Protein AF-0000000086188780 (afdb_homodimer)

Radius of gyration: 17.74 Å; Cα contacts (8 Å, |Δi|>4): 476; chains: 2; bounding box: 40×46×43 Å

Solvent-accessible surface area (backbone atoms only — not comparable to full-atom values): 12384 Å² total; per-residue (Å²): 125,59,79,58,46,67,44,51,58,52,44,66,39,63,64,32,39,78,43,57,46,48,82,95,42,49,30,30,24,46,84,75,24,56,32,34,39,41,44,82,54,36,36,35,28,37,59,27,85,36,35,75,55,23,43,53,50,32,73,74,31,65,90,36,28,43,75,34,81,90,44,20,71,54,4,23,29,36,38,37,56,90,57,86,50,47,58,68,54,51,54,50,42,43,52,46,7,41,48,60,52,48,69,72,42,58,79,89,62,46,41,74,81,64,80,125,123,60,77,56,47,67,44,50,57,50,42,67,38,62,62,32,40,82,43,54,46,48,82,96,44,50,28,30,23,45,83,76,25,56,30,33,38,44,44,79,56,36,37,36,27,36,59,28,85,37,37,73,56,24,43,54,49,34,72,76,30,64,88,37,30,44,76,34,81,89,45,20,72,55,4,24,28,36,37,36,57,91,59,88,50,48,58,67,55,52,54,49,42,42,52,45,7,41,49,60,52,49,68,70,44,58,79,90,63,47,42,73,83,65,82,125

Nearest PDB structures (foldseek):
  2a1v-assembly1_A  TM=8.622E-01  e=5.488E-06  Deinococcus radiodurans
  2kfp-assembly1_A  TM=6.465E-01  e=4.537E-03  Pseudomonas syringae pv. tomato
  3ffr-assembly1_A-2  TM=4.441E-01  e=6.466E-01  Cytophaga hutchinsonii ATCC 33406
  2in5-assembly1_A  TM=5.858E-01  e=5.133E+00  Escherichia coli K-12
  7l20-assembly1_z  TM=3.242E-01  e=2.917E+00  Homo sapiens

Secondary structure (DSSP, 8-state):
--TTHHHHHHHTSTT-EEE-SSSS-EEEEETTEEEEEE-SSEEEEE--SSHHHHHHHHHH-TTTEEEPTTTGGGTEEEEETTSSS-HHHHHHHHHHHHHHHHHTS-GGGSPTT---/--TTHHHHHHHTSTT-EEE-SSSS-EEEEETTEEEEEE-SSEEEEE--SSHHHHHHHHHH-TTTEEEPTTTGGGTEEEEETTSSS-HHHHHHHHHHHHHHHHHTS-GGGSPTT---

Structure (mmCIF, N/CA/C/O backbone):
data_AF-0000000086188780-model_v1
#
loop_
_entity.id
_entity.type
_entity.pdbx_description
1 polymer 'MmcQ/YjbR family DNA-binding protein'
#
loop_
_atom_site.group_PDB
_atom_site.id
_atom_site.type_symbol
_atom_site.label_atom_id
_atom_site.label_alt_id
_atom_site.label_comp_id
_atom_site.label_asym_id
_atom_site.label_entity_id
_atom_site.label_seq_id
_atom_site.pdbx_PDB_ins_code
_atom_site.Cartn_x
_atom_site.Cartn_y
_atom_site.Cartn_z
_atom_site.occupancy
_atom_site.B_iso_or_equiv
_atom_site.auth_seq_id
_atom_site.auth_comp_id
_atom_site.auth_asym_id
_atom_site.auth_atom_id
_atom_site.pdbx_PDB_model_num
ATOM 1 N N . MET A 1 1 ? 6.023 -7.676 -21.922 1 82.19 1 MET A N 1
ATOM 2 C CA . MET A 1 1 ? 4.648 -7.422 -21.516 1 82.19 1 MET A CA 1
ATOM 3 C C . MET A 1 1 ? 4.312 -5.934 -21.609 1 82.19 1 MET A C 1
ATOM 5 O O . MET A 1 1 ? 5.18 -5.086 -21.406 1 82.19 1 MET A O 1
ATOM 9 N N . LYS A 1 2 ? 3.02 -5.578 -22.094 1 81.75 2 LYS A N 1
ATOM 10 C CA . LYS A 1 2 ? 2.545 -4.203 -22.219 1 81.75 2 LYS A CA 1
ATOM 11 C C . LYS A 1 2 ? 2.109 -3.646 -20.859 1 81.75 2 LYS A C 1
ATOM 13 O O . LYS A 1 2 ? 1.813 -4.406 -19.938 1 81.75 2 LYS A O 1
ATOM 18 N N . PRO A 1 3 ? 2.211 -2.232 -20.891 1 77.88 3 PRO A N 1
ATOM 19 C CA . PRO A 1 3 ? 1.69 -1.633 -19.656 1 77.88 3 PRO A CA 1
ATOM 20 C C . PRO A 1 3 ? 0.263 -2.074 -19.344 1 77.88 3 PRO A C 1
ATOM 22 O O . PRO A 1 3 ? -0.581 -2.131 -20.25 1 77.88 3 PRO A O 1
ATOM 25 N N . GLY A 1 4 ? 0.019 -2.5 -18.172 1 85.81 4 GLY A N 1
ATOM 26 C CA . GLY A 1 4 ? -1.322 -2.871 -17.75 1 85.81 4 GLY A CA 1
ATOM 27 C C . GLY A 1 4 ? -1.592 -4.359 -17.859 1 85.81 4 GLY A C 1
ATOM 28 O O . GLY A 1 4 ? -2.539 -4.871 -17.25 1 85.81 4 GLY A O 1
ATOM 29 N N . GLU A 1 5 ? -0.828 -5.059 -18.625 1 91.62 5 GLU A N 1
ATOM 30 C CA . GLU A 1 5 ? -1.063 -6.484 -18.828 1 91.62 5 GLU A CA 1
ATOM 31 C C . GLU A 1 5 ? -0.854 -7.27 -17.531 1 91.62 5 GLU A C 1
ATOM 33 O O . GLU A 1 5 ? -1.551 -8.258 -17.281 1 91.62 5 GLU A O 1
ATOM 38 N N . ALA A 1 6 ? 0.127 -6.855 -16.797 1 94.06 6 ALA A N 1
ATOM 39 C CA . ALA A 1 6 ? 0.376 -7.52 -15.516 1 94.06 6 ALA A CA 1
ATOM 40 C C . ALA A 1 6 ? -0.834 -7.41 -14.594 1 94.06 6 ALA A C 1
ATOM 42 O O . ALA A 1 6 ? -1.255 -8.398 -13.992 1 94.06 6 ALA A O 1
ATOM 43 N N . LEU A 1 7 ? -1.397 -6.254 -14.562 1 93.81 7 LEU A N 1
ATOM 44 C CA . LEU A 1 7 ? -2.572 -6.047 -13.719 1 93.81 7 LEU A CA 1
ATOM 45 C C . LEU A 1 7 ? -3.768 -6.832 -14.258 1 93.81 7 LEU A C 1
ATOM 47 O O . LEU A 1 7 ? -4.543 -7.395 -13.484 1 93.81 7 LEU A O 1
ATOM 51 N N . ASP A 1 8 ? -3.908 -6.828 -15.57 1 95.88 8 ASP A N 1
ATOM 52 C CA . ASP A 1 8 ? -4.977 -7.613 -16.188 1 95.88 8 ASP A CA 1
ATOM 53 C C . ASP A 1 8 ? -4.875 -9.086 -15.781 1 95.88 8 ASP A C 1
ATOM 55 O O . ASP A 1 8 ?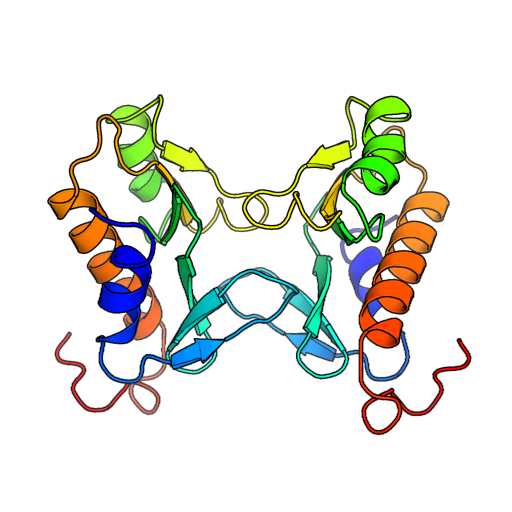 -5.887 -9.727 -15.484 1 95.88 8 ASP A O 1
ATOM 59 N N . HIS A 1 9 ? -3.67 -9.547 -15.828 1 97.56 9 HIS A N 1
ATOM 60 C CA . HIS A 1 9 ? -3.416 -10.93 -15.438 1 97.56 9 HIS A CA 1
ATOM 61 C C . HIS A 1 9 ? -3.848 -11.188 -14 1 97.56 9 HIS A C 1
ATOM 63 O O . HIS A 1 9 ? -4.473 -12.203 -13.703 1 97.56 9 HIS A O 1
ATOM 69 N N . ALA A 1 10 ? -3.521 -10.305 -13.141 1 97.94 10 ALA A N 1
ATOM 70 C CA . ALA A 1 10 ? -3.916 -10.406 -11.742 1 97.94 10 ALA A CA 1
ATOM 71 C C . ALA A 1 10 ? -5.434 -10.406 -11.594 1 97.94 10 ALA A C 1
ATOM 73 O O . ALA A 1 10 ? -5.996 -11.227 -10.867 1 97.94 10 ALA A O 1
ATOM 74 N N . LEU A 1 11 ? -6.051 -9.531 -12.367 1 97.56 11 LEU A N 1
ATOM 75 C CA . LEU A 1 11 ? -7.484 -9.305 -12.211 1 97.56 11 LEU A CA 1
ATOM 76 C C . LEU A 1 11 ? -8.289 -10.445 -12.82 1 97.56 11 LEU A C 1
ATOM 78 O O . LEU A 1 11 ? -9.484 -10.57 -12.57 1 97.56 11 LEU A O 1
ATOM 82 N N . ALA A 1 12 ? -7.625 -11.25 -13.547 1 97.69 12 ALA A N 1
ATOM 83 C CA . ALA A 1 12 ? -8.273 -12.422 -14.148 1 97.69 12 ALA A CA 1
ATOM 84 C C . ALA A 1 12 ? -8.375 -13.562 -13.141 1 97.69 12 ALA A C 1
ATOM 86 O O . ALA A 1 12 ? -9.055 -14.562 -13.398 1 97.69 12 ALA A O 1
ATOM 87 N N . LYS A 1 13 ? -7.758 -13.445 -11.992 1 97.88 13 LYS A N 1
ATOM 88 C CA . LYS A 1 13 ? -7.805 -14.492 -10.977 1 97.88 13 LYS A CA 1
ATOM 89 C C . LYS A 1 13 ? -9.188 -14.586 -10.344 1 97.88 13 LYS A C 1
ATOM 91 O O . LYS A 1 13 ? -9.891 -13.578 -10.211 1 97.88 13 LYS A O 1
ATOM 96 N N . PRO A 1 14 ? -9.562 -15.734 -9.906 1 97.69 14 PRO A N 1
ATOM 97 C CA . PRO A 1 14 ? -10.859 -15.875 -9.25 1 97.69 14 PRO A CA 1
ATOM 98 C C . PRO A 1 14 ? -11.039 -14.922 -8.07 1 97.69 14 PRO A C 1
ATOM 100 O O . PRO A 1 14 ? -10.188 -14.875 -7.172 1 97.69 14 PRO A O 1
ATOM 103 N N . GLY A 1 15 ? -12.188 -14.125 -8.125 1 97.56 15 GLY A N 1
ATOM 104 C CA . GLY A 1 15 ? -12.539 -13.266 -7.004 1 97.56 15 GLY A CA 1
ATOM 105 C C . GLY A 1 15 ? -11.75 -11.977 -6.965 1 97.56 15 GLY A C 1
ATOM 106 O O . GLY A 1 15 ? -11.969 -11.133 -6.094 1 97.56 15 GLY A O 1
ATOM 107 N N . ALA A 1 16 ? -10.828 -11.82 -7.945 1 97.88 16 ALA A N 1
ATOM 108 C CA . ALA A 1 16 ? -9.992 -10.617 -7.957 1 97.88 16 ALA A CA 1
ATOM 109 C C . ALA A 1 16 ? -10.781 -9.398 -8.414 1 97.88 16 ALA A C 1
ATOM 111 O O . ALA A 1 16 ? -11.648 -9.508 -9.289 1 97.88 16 ALA A O 1
ATOM 112 N N . TRP A 1 17 ? -10.508 -8.281 -7.793 1 97.12 17 TRP A N 1
ATOM 113 C CA . TRP A 1 17 ? -11.125 -7.02 -8.188 1 97.12 17 TRP A CA 1
ATOM 114 C C . TRP A 1 17 ? -10.156 -5.855 -7.996 1 97.12 17 TRP A C 1
ATOM 116 O O . TRP A 1 17 ? -9.234 -5.934 -7.18 1 97.12 17 TRP A O 1
ATOM 126 N N . PRO A 1 18 ? -10.281 -4.844 -8.812 1 96 18 PRO A N 1
ATOM 127 C CA . PRO A 1 18 ? -9.406 -3.672 -8.695 1 96 18 PRO A CA 1
ATOM 128 C C . PRO A 1 18 ? -9.82 -2.742 -7.559 1 96 18 PRO A C 1
ATOM 130 O O . PRO A 1 18 ? -11.008 -2.629 -7.246 1 96 18 PRO A O 1
ATOM 133 N N . ASP A 1 19 ? -8.867 -2.207 -6.871 1 93.38 19 ASP A N 1
ATOM 134 C CA . ASP A 1 19 ? -9.07 -1.171 -5.863 1 93.38 19 ASP A CA 1
ATOM 135 C C . ASP A 1 19 ? -8.047 -0.043 -6.023 1 93.38 19 ASP A C 1
ATOM 137 O O . ASP A 1 19 ? -6.992 -0.236 -6.625 1 93.38 19 ASP A O 1
ATOM 141 N N . GLU A 1 20 ? -8.406 1.147 -5.547 1 90.88 20 GLU A N 1
ATOM 142 C CA . GLU A 1 20 ? -7.539 2.322 -5.543 1 90.88 20 GLU A CA 1
ATOM 143 C C . GLU A 1 20 ? -7.508 2.98 -4.168 1 90.88 20 GLU A C 1
ATOM 145 O O . GLU A 1 20 ? -8.078 4.055 -3.975 1 90.88 20 GLU A O 1
ATOM 150 N N . PRO A 1 21 ? -6.766 2.297 -3.279 1 89.12 21 PRO A N 1
ATOM 151 C CA . PRO A 1 21 ? -6.758 2.795 -1.901 1 89.12 21 PRO A CA 1
ATOM 152 C C . PRO A 1 21 ? -6.09 4.16 -1.77 1 89.12 21 PRO A C 1
ATOM 154 O O . PRO A 1 21 ? -6.16 4.785 -0.709 1 89.12 21 PRO A O 1
ATOM 157 N N . TRP A 1 22 ?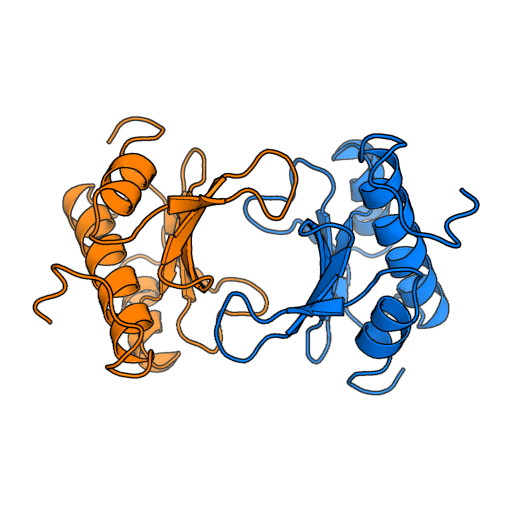 -5.41 4.609 -2.846 1 84.5 22 TRP A N 1
ATOM 158 C CA . TRP A 1 22 ? -4.836 5.949 -2.949 1 84.5 22 TRP A CA 1
ATOM 159 C C . TRP A 1 22 ? -4.973 6.488 -4.371 1 84.5 22 TRP A C 1
ATOM 161 O O . TRP A 1 22 ? -5.625 5.875 -5.215 1 84.5 22 TRP A O 1
ATOM 171 N N . GLU A 1 23 ? -4.488 7.613 -4.633 1 74.75 23 GLU A N 1
ATOM 172 C CA . GLU A 1 23 ? -4.66 8.234 -5.941 1 74.75 23 GLU A CA 1
ATOM 173 C C . GLU A 1 23 ? -3.734 7.605 -6.98 1 74.75 23 GLU A C 1
ATOM 175 O O . GLU A 1 23 ? -2.547 7.402 -6.719 1 74.75 23 GLU A O 1
ATOM 180 N N . GLY A 1 24 ? -4.301 7.258 -8.172 1 70.94 24 GLY A N 1
ATOM 181 C CA . GLY A 1 24 ? -3.549 7.02 -9.398 1 70.94 24 GLY A CA 1
ATOM 182 C C . GLY A 1 24 ? -3.039 5.598 -9.516 1 70.94 24 GLY A C 1
ATOM 183 O O . GLY A 1 24 ? -2.654 5.16 -10.609 1 70.94 24 GLY A O 1
ATOM 184 N N . ASP A 1 25 ? -2.961 4.855 -8.391 1 76.19 25 ASP A N 1
ATOM 185 C CA . ASP A 1 25 ? -2.408 3.516 -8.547 1 76.19 25 ASP A CA 1
ATOM 186 C C . ASP A 1 25 ? -3.451 2.449 -8.219 1 76.19 25 ASP A C 1
ATOM 188 O O . ASP A 1 25 ? -4.129 2.533 -7.191 1 76.19 25 ASP A O 1
ATOM 192 N N . THR A 1 26 ? -3.586 1.513 -9.195 1 88.62 26 THR A N 1
ATOM 193 C CA . THR A 1 26 ? -4.551 0.431 -9.031 1 88.62 26 THR A CA 1
ATOM 194 C C . THR A 1 26 ? -3.885 -0.801 -8.422 1 88.62 26 THR A C 1
ATOM 196 O O . THR A 1 26 ? -2.742 -1.122 -8.758 1 88.62 26 THR A O 1
ATOM 199 N N . VAL A 1 27 ? -4.539 -1.402 -7.422 1 93.75 27 VAL A N 1
ATOM 200 C CA . VAL A 1 27 ? -4.094 -2.676 -6.867 1 93.75 27 VAL A CA 1
ATOM 201 C C . VAL A 1 27 ? -5.125 -3.76 -7.164 1 93.75 27 VAL A C 1
ATOM 203 O O . VAL A 1 27 ? -6.277 -3.457 -7.484 1 93.75 27 VAL A O 1
ATOM 206 N N . ALA A 1 28 ? -4.691 -4.973 -7.188 1 96.88 28 ALA A N 1
ATOM 207 C CA . ALA A 1 28 ? -5.609 -6.109 -7.258 1 96.88 28 ALA A CA 1
ATOM 208 C C . ALA A 1 28 ? -5.82 -6.73 -5.879 1 96.88 28 ALA A C 1
ATOM 210 O O . ALA A 1 28 ? -4.859 -6.965 -5.145 1 96.88 28 ALA A O 1
ATOM 211 N N . LYS A 1 29 ? -7.086 -6.957 -5.531 1 96.56 29 LYS A N 1
ATOM 212 C CA . LYS A 1 29 ? -7.461 -7.531 -4.242 1 96.56 29 LYS A CA 1
ATOM 213 C C . LYS A 1 29 ? -8.211 -8.852 -4.426 1 96.56 29 LYS A C 1
ATOM 215 O O . LYS A 1 29 ? -8.789 -9.094 -5.484 1 96.56 29 LYS A O 1
ATOM 220 N N . VAL A 1 30 ? -8.062 -9.641 -3.408 1 97.38 30 VAL A N 1
ATOM 221 C CA . VAL A 1 30 ? -8.93 -10.789 -3.178 1 97.38 30 VAL A CA 1
ATOM 222 C C . VAL A 1 30 ? -9.352 -10.828 -1.71 1 97.38 30 VAL A C 1
ATOM 224 O O . VAL A 1 30 ? -8.516 -10.711 -0.813 1 97.38 30 VAL A O 1
ATOM 227 N N . ASP A 1 31 ? -10.664 -10.859 -1.422 1 94.25 31 ASP A N 1
ATOM 228 C CA . ASP A 1 31 ? -11.203 -10.828 -0.067 1 94.25 31 ASP A CA 1
ATOM 229 C C . ASP A 1 31 ? -10.641 -9.641 0.718 1 94.25 31 ASP A C 1
ATOM 231 O O . ASP A 1 31 ? -10.156 -9.805 1.839 1 94.25 31 ASP A O 1
ATOM 235 N N . ALA A 1 32 ? -10.555 -8.5 0.184 1 91.25 32 ALA A N 1
ATOM 236 C CA . ALA A 1 32 ? -10.164 -7.211 0.742 1 91.25 32 ALA A CA 1
ATOM 237 C C . ALA A 1 32 ? -8.672 -7.172 1.043 1 91.25 32 ALA A C 1
ATOM 239 O O . ALA A 1 32 ? -8.188 -6.242 1.69 1 91.25 32 ALA A O 1
ATOM 240 N N . LYS A 1 33 ? -7.945 -8.195 0.575 1 94.62 33 LYS A N 1
ATOM 241 C CA . LYS A 1 33 ? -6.496 -8.242 0.716 1 94.62 33 LYS A CA 1
ATOM 242 C C . LYS A 1 33 ? -5.805 -7.949 -0.613 1 94.62 33 LYS A C 1
ATOM 244 O O . LYS A 1 33 ? -6.207 -8.477 -1.655 1 94.62 33 LYS A O 1
ATOM 249 N N . ILE A 1 34 ? -4.84 -7.164 -0.549 1 95.19 34 ILE A N 1
ATOM 250 C CA . ILE A 1 34 ? -4.059 -6.875 -1.745 1 95.19 34 ILE A CA 1
ATOM 251 C C . ILE A 1 34 ? -3.143 -8.055 -2.061 1 95.19 34 ILE A C 1
ATOM 253 O O . ILE A 1 34 ? -2.531 -8.633 -1.158 1 95.19 34 ILE A O 1
ATOM 257 N N . PHE A 1 35 ? -3.041 -8.453 -3.352 1 97.06 35 PHE A N 1
ATOM 258 C CA . PHE A 1 35 ? -2.047 -9.461 -3.699 1 97.06 35 PHE A CA 1
ATOM 259 C C . PHE A 1 35 ? -1.165 -8.977 -4.848 1 97.06 35 PHE A C 1
ATOM 261 O O . PHE A 1 35 ? -0.177 -9.633 -5.191 1 97.06 35 PHE A O 1
ATOM 268 N N . CYS A 1 36 ? -1.487 -7.758 -5.375 1 96.12 36 CYS A N 1
ATOM 269 C CA . CYS A 1 36 ? -0.68 -7.223 -6.465 1 96.12 36 CYS A CA 1
ATOM 270 C C . CYS A 1 36 ? -0.789 -5.703 -6.527 1 96.12 36 CYS A C 1
ATOM 272 O O . CYS A 1 36 ?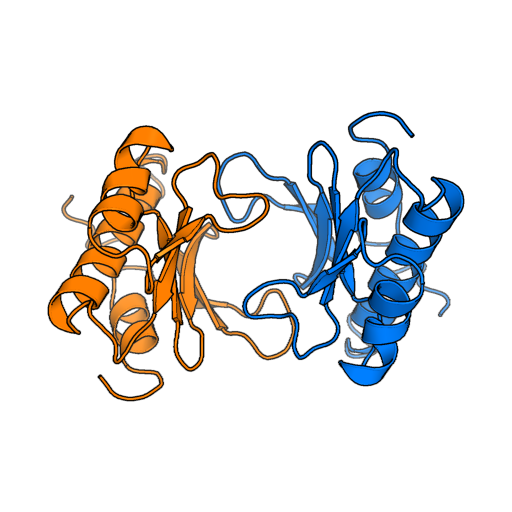 -1.893 -5.156 -6.59 1 96.12 36 CYS A O 1
ATOM 274 N N . PHE A 1 37 ? 0.349 -5.125 -6.484 1 91.56 37 PHE A N 1
ATOM 275 C CA . PHE A 1 37 ? 0.458 -3.707 -6.816 1 91.56 37 PHE A CA 1
ATOM 276 C C . PHE A 1 37 ? 0.816 -3.52 -8.289 1 91.56 37 PHE A C 1
ATOM 278 O O . PHE A 1 37 ? 1.848 -4.012 -8.742 1 91.56 37 PHE A O 1
ATOM 285 N N . GLY A 1 38 ? -0.065 -2.865 -9.023 1 87.69 38 GLY A N 1
ATOM 286 C CA . GLY A 1 38 ? 0.179 -2.664 -10.445 1 87.69 38 GLY A CA 1
ATOM 287 C C . GLY A 1 38 ? 0.787 -1.312 -10.758 1 87.69 38 GLY A C 1
ATOM 288 O O . GLY A 1 38 ? 0.091 -0.294 -10.75 1 87.69 38 GLY A O 1
ATOM 289 N N . GLY A 1 39 ? 2.098 -1.259 -10.961 1 80.75 39 GLY A N 1
ATOM 290 C CA . GLY A 1 39 ? 2.746 -0.048 -11.438 1 80.75 39 GLY A CA 1
ATOM 291 C C . GLY A 1 39 ? 2.918 -0.018 -12.945 1 80.75 39 GLY A C 1
ATOM 292 O O . GLY A 1 39 ? 2.496 -0.943 -13.641 1 80.75 39 GLY A O 1
ATOM 293 N N . ALA A 1 40 ? 3.453 1.186 -13.438 1 79.12 40 ALA A N 1
ATOM 294 C CA . ALA A 1 40 ? 3.668 1.348 -14.867 1 79.12 40 ALA A CA 1
ATOM 295 C C . ALA A 1 40 ? 4.758 0.406 -15.367 1 79.12 40 ALA A C 1
ATOM 297 O O . ALA A 1 40 ? 4.617 -0.216 -16.422 1 79.12 40 ALA A O 1
ATOM 298 N N . ARG A 1 41 ? 5.832 0.218 -14.562 1 86.75 41 ARG A N 1
ATOM 299 C CA . ARG A 1 41 ? 6.965 -0.587 -15.008 1 86.75 41 ARG A CA 1
ATOM 300 C C . ARG A 1 41 ? 7.367 -1.605 -13.953 1 86.75 41 ARG A C 1
ATOM 302 O O . ARG A 1 41 ? 8.398 -2.266 -14.078 1 86.75 41 ARG A O 1
ATOM 309 N N . THR A 1 42 ? 6.578 -1.708 -12.852 1 91 42 THR A N 1
ATOM 310 C CA . THR A 1 42 ? 6.879 -2.629 -11.766 1 91 42 THR A CA 1
ATOM 311 C C . THR A 1 42 ? 5.602 -3.271 -11.234 1 91 42 THR A C 1
ATOM 313 O O . THR A 1 42 ? 4.5 -2.768 -11.469 1 91 42 THR A O 1
ATOM 316 N N . VAL A 1 43 ? 5.801 -4.426 -10.602 1 93.56 43 VAL A N 1
ATOM 317 C CA . VAL A 1 43 ? 4.727 -5.004 -9.805 1 93.56 43 VAL A CA 1
ATOM 318 C C . VAL A 1 43 ? 5.215 -5.258 -8.383 1 93.56 43 VAL A C 1
ATOM 320 O O . VAL A 1 43 ? 6.387 -5.574 -8.172 1 93.56 43 VAL A O 1
ATOM 323 N N . GLY A 1 44 ? 4.406 -4.961 -7.484 1 93.62 44 GLY A N 1
ATOM 324 C CA . GLY A 1 44 ? 4.613 -5.395 -6.113 1 93.62 44 GLY A CA 1
ATOM 325 C C . GLY A 1 44 ? 3.852 -6.664 -5.77 1 93.62 44 GLY A C 1
ATOM 326 O O . GLY A 1 44 ? 2.623 -6.707 -5.883 1 93.62 44 GLY A O 1
ATOM 327 N N . VAL A 1 45 ? 4.605 -7.68 -5.375 1 96.75 45 VAL A N 1
ATOM 328 C CA . VAL A 1 45 ? 3.967 -8.969 -5.148 1 96.75 45 VAL A CA 1
ATOM 329 C C . VAL A 1 45 ? 4.625 -9.68 -3.965 1 96.75 45 VAL A C 1
ATOM 331 O O . VAL A 1 45 ? 5.77 -9.383 -3.617 1 96.75 45 VAL A O 1
ATOM 334 N N . LYS A 1 46 ? 3.836 -10.547 -3.35 1 96.69 46 LYS A N 1
ATOM 335 C CA . LYS A 1 46 ? 4.371 -11.438 -2.316 1 96.69 46 LYS A CA 1
ATOM 336 C C . LYS A 1 46 ? 5.164 -12.586 -2.932 1 96.69 46 LYS A C 1
ATOM 338 O O . LYS A 1 46 ? 4.605 -13.422 -3.645 1 96.69 46 LYS A O 1
ATOM 343 N N . CYS A 1 47 ? 6.41 -12.625 -2.652 1 97.69 47 CYS A N 1
ATOM 344 C CA . CYS A 1 47 ? 7.312 -13.555 -3.33 1 97.69 47 CYS A CA 1
ATOM 345 C C . CYS A 1 47 ? 7.684 -14.719 -2.422 1 97.69 47 CYS A C 1
ATOM 347 O O . CYS A 1 47 ? 8.422 -15.617 -2.828 1 97.69 47 CYS A O 1
ATOM 349 N N . GLY A 1 48 ? 7.172 -14.672 -1.208 1 96.44 48 GLY A N 1
ATOM 350 C CA . GLY A 1 48 ? 7.398 -15.719 -0.228 1 96.44 48 GLY A CA 1
ATOM 351 C C . GLY A 1 48 ? 6.637 -15.5 1.065 1 96.44 48 GLY A C 1
ATOM 352 O O . GLY A 1 48 ? 6.164 -14.398 1.337 1 96.44 48 GLY A O 1
ATOM 353 N N . VAL A 1 49 ? 6.535 -16.594 1.847 1 93.19 49 VAL A N 1
ATOM 354 C CA . VAL A 1 49 ? 5.887 -16.5 3.15 1 93.19 49 VAL A CA 1
ATOM 355 C C . VAL A 1 49 ? 6.809 -15.789 4.137 1 93.19 49 VAL A C 1
ATOM 357 O O . VAL A 1 49 ? 6.344 -15.039 4.996 1 93.19 49 VAL A O 1
ATOM 360 N N . THR A 1 50 ? 8.094 -15.992 3.883 1 94.06 50 THR A N 1
ATOM 361 C CA . THR A 1 50 ? 9.094 -15.367 4.734 1 94.06 50 THR A CA 1
ATOM 362 C C . THR A 1 50 ? 9.992 -14.43 3.922 1 94.06 50 THR A C 1
ATOM 364 O O . THR A 1 50 ? 10.047 -14.531 2.695 1 94.06 50 THR A O 1
ATOM 367 N N . ARG A 1 51 ? 10.664 -13.602 4.602 1 95.25 51 ARG A N 1
ATOM 368 C CA . ARG A 1 51 ? 11.641 -12.727 3.959 1 95.25 51 ARG A CA 1
ATOM 369 C C . ARG A 1 51 ? 12.742 -13.539 3.289 1 95.25 51 ARG A C 1
ATOM 371 O O . ARG A 1 51 ? 13.172 -13.219 2.18 1 95.25 51 ARG A O 1
ATOM 378 N N . GLU A 1 52 ? 13.148 -14.609 3.977 1 96.5 52 GLU A N 1
ATOM 379 C CA . GLU A 1 52 ? 14.203 -15.461 3.439 1 96.5 52 GLU A CA 1
ATOM 380 C C . GLU A 1 52 ? 13.797 -16.062 2.1 1 96.5 52 GLU A C 1
ATOM 382 O O . GLU A 1 52 ? 14.602 -16.094 1.161 1 96.5 52 GLU A O 1
ATOM 387 N N . GLU A 1 53 ? 12.594 -16.516 2.002 1 97.12 53 GLU A N 1
ATOM 388 C CA . GLU A 1 53 ? 12.078 -17.078 0.762 1 97.12 53 GLU A CA 1
ATOM 389 C C . GLU A 1 53 ? 12.023 -16.031 -0.344 1 97.12 53 GLU A C 1
ATOM 391 O O . GLU A 1 53 ? 12.445 -16.281 -1.475 1 97.12 53 GLU A O 1
ATOM 396 N N . ALA A 1 54 ? 11.586 -14.883 -0.001 1 97.75 54 ALA A N 1
ATOM 397 C CA . ALA A 1 54 ? 11.414 -13.805 -0.979 1 97.75 54 ALA A CA 1
ATOM 398 C C . ALA A 1 54 ? 12.766 -13.289 -1.461 1 97.75 54 ALA A C 1
ATOM 400 O O . ALA A 1 54 ? 12.883 -12.773 -2.576 1 97.75 54 ALA A O 1
ATOM 401 N N . ASP A 1 55 ? 13.812 -13.445 -0.681 1 97.88 55 ASP A N 1
ATOM 402 C CA . ASP A 1 55 ? 15.141 -12.922 -0.998 1 97.88 55 ASP A CA 1
ATOM 403 C C . ASP A 1 55 ? 15.773 -13.695 -2.154 1 97.88 55 ASP A C 1
ATOM 405 O O . ASP A 1 55 ? 16.75 -13.242 -2.748 1 97.88 55 ASP A O 1
ATOM 409 N N . GLU A 1 56 ? 15.234 -14.859 -2.471 1 98 56 GLU A N 1
ATOM 410 C CA . GLU A 1 56 ? 15.719 -15.602 -3.629 1 98 56 GLU A CA 1
ATOM 411 C C . GLU A 1 56 ? 15.617 -14.766 -4.902 1 98 56 GLU A C 1
ATOM 413 O O . GLU A 1 56 ? 16.469 -14.867 -5.789 1 98 56 GLU A O 1
ATOM 418 N N . TRP A 1 57 ? 14.602 -13.945 -5 1 98.12 57 TRP A N 1
ATOM 419 C CA . TRP A 1 57 ? 14.41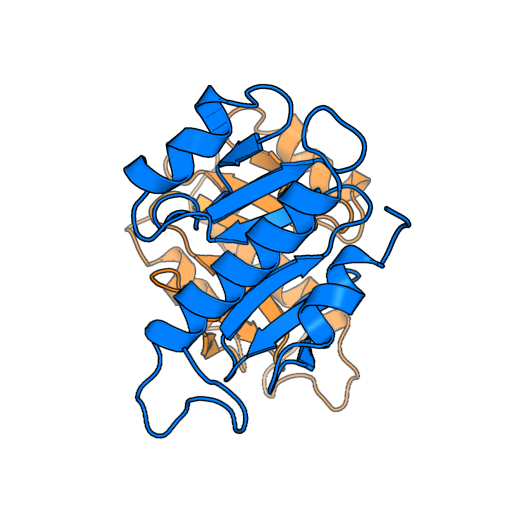4 -13.062 -6.148 1 98.12 57 TRP A CA 1
ATOM 420 C C . TRP A 1 57 ? 15.516 -12 -6.199 1 98.12 57 TRP A C 1
ATOM 422 O O . TRP A 1 57 ? 16.016 -11.664 -7.273 1 98.12 57 TRP A O 1
ATOM 432 N N . LEU A 1 58 ? 15.852 -11.492 -5.043 1 97.75 58 LEU A N 1
ATOM 433 C CA . LEU A 1 58 ? 16.891 -10.461 -4.977 1 97.75 58 LEU A CA 1
ATOM 434 C C . LEU A 1 58 ? 18.234 -11.023 -5.398 1 97.75 58 LEU A C 1
ATOM 436 O O . LEU A 1 58 ? 19.016 -10.336 -6.07 1 97.75 58 LEU A O 1
ATOM 440 N N . ARG A 1 59 ? 18.531 -12.242 -4.965 1 97.88 59 ARG A N 1
ATOM 441 C CA . ARG A 1 59 ? 19.781 -12.891 -5.332 1 97.88 59 ARG A CA 1
ATOM 442 C C . ARG A 1 59 ? 19.828 -13.164 -6.832 1 97.88 59 ARG A C 1
ATOM 444 O O . ARG A 1 59 ? 20.859 -12.961 -7.473 1 97.88 59 ARG A O 1
ATOM 451 N N . ALA A 1 60 ? 18.719 -13.57 -7.352 1 98 60 ALA A N 1
ATOM 452 C CA . ALA A 1 60 ? 18.641 -13.938 -8.766 1 98 60 ALA A CA 1
ATOM 453 C C . ALA A 1 60 ? 18.609 -12.703 -9.656 1 98 60 ALA A C 1
ATOM 455 O O . ALA A 1 60 ? 19.188 -12.703 -10.75 1 98 60 ALA A O 1
ATOM 456 N N . TYR A 1 61 ? 17.953 -11.625 -9.188 1 98.38 61 TYR A N 1
ATOM 457 C CA . TYR A 1 61 ? 17.766 -10.422 -10 1 98.38 61 TYR A CA 1
ATOM 458 C C . TYR A 1 61 ? 18.062 -9.164 -9.188 1 98.38 61 TYR A C 1
ATOM 460 O O . TYR A 1 61 ? 17.172 -8.328 -8.984 1 98.38 61 TYR A O 1
ATOM 468 N N . PRO A 1 62 ? 19.281 -8.93 -8.875 1 97.44 62 PRO A N 1
ATOM 469 C CA . PRO A 1 62 ? 19.656 -7.855 -7.945 1 97.44 62 PRO A CA 1
ATOM 470 C C . PRO A 1 62 ? 19.328 -6.469 -8.484 1 97.44 62 PRO A C 1
ATOM 472 O O . PRO A 1 62 ? 19.141 -5.527 -7.711 1 97.44 62 PRO A O 1
ATOM 475 N N . GLN A 1 63 ? 19.203 -6.367 -9.781 1 96.69 63 GLN A N 1
ATOM 476 C CA . GLN A 1 63 ? 18.938 -5.051 -10.352 1 96.69 63 GLN A CA 1
ATOM 477 C C . GLN A 1 63 ? 17.453 -4.863 -10.625 1 96.69 63 GLN A C 1
ATOM 479 O O . GLN A 1 63 ? 17 -3.748 -10.883 1 96.69 63 GLN A O 1
ATOM 484 N N . ASP A 1 64 ? 16.672 -5.957 -10.547 1 97.5 64 ASP A N 1
ATOM 485 C CA . ASP A 1 64 ? 15.289 -5.875 -11.008 1 97.5 64 ASP A CA 1
ATOM 486 C C . ASP A 1 64 ? 14.32 -6.32 -9.914 1 97.5 64 ASP A C 1
ATOM 488 O O . ASP A 1 64 ? 13.109 -6.344 -10.125 1 97.5 64 ASP A O 1
ATOM 492 N N . ALA A 1 65 ? 14.828 -6.691 -8.719 1 97.69 65 ALA A N 1
ATOM 493 C CA . ALA A 1 65 ? 14.023 -7.043 -7.551 1 97.69 65 ALA A CA 1
ATOM 494 C C . ALA A 1 65 ? 14.484 -6.273 -6.316 1 97.69 65 ALA A C 1
ATOM 496 O O . ALA A 1 65 ? 15.688 -6.094 -6.098 1 97.69 65 ALA A O 1
ATOM 497 N N . ALA A 1 66 ? 13.508 -5.793 -5.566 1 95.12 66 ALA A N 1
ATOM 498 C CA . ALA A 1 66 ? 13.836 -5.043 -4.355 1 95.12 66 ALA A CA 1
ATOM 499 C C . ALA A 1 66 ? 12.797 -5.273 -3.264 1 95.12 66 ALA A C 1
ATOM 501 O O . ALA A 1 66 ? 11.625 -5.543 -3.559 1 95.12 66 ALA A O 1
ATOM 502 N N . VAL A 1 67 ? 13.227 -5.098 -2.02 1 92.94 67 VAL A N 1
ATOM 503 C CA . VAL A 1 67 ? 12.336 -5.234 -0.871 1 92.94 67 VAL A CA 1
ATOM 504 C C . VAL A 1 67 ? 11.359 -4.059 -0.83 1 92.94 67 VAL A C 1
ATOM 506 O O . VAL A 1 67 ? 11.758 -2.906 -0.996 1 92.94 67 VAL A O 1
ATOM 509 N N . MET A 1 68 ? 10.078 -4.387 -0.622 1 88.06 68 MET A N 1
ATOM 510 C CA . MET A 1 68 ? 9.109 -3.303 -0.5 1 88.06 68 MET A CA 1
ATOM 511 C C . MET A 1 68 ? 9.18 -2.662 0.882 1 88.06 68 MET A C 1
ATOM 513 O O . MET A 1 68 ? 9.422 -3.348 1.877 1 88.06 68 MET A O 1
ATOM 517 N N . PRO A 1 69 ? 8.922 -1.383 0.898 1 78.62 69 PRO A N 1
ATOM 518 C CA . PRO A 1 69 ? 8.875 -0.727 2.207 1 78.62 69 PRO A CA 1
ATOM 519 C C . PRO A 1 69 ? 7.68 -1.17 3.047 1 78.62 69 PRO A C 1
ATOM 521 O O . PRO A 1 69 ? 6.598 -1.413 2.506 1 78.62 69 PRO A O 1
ATOM 524 N N . TYR A 1 70 ? 7.891 -1.272 4.352 1 76.94 70 TYR A N 1
ATOM 525 C CA . TYR A 1 70 ? 6.871 -1.495 5.371 1 76.94 70 TYR A CA 1
ATOM 526 C C . TYR A 1 70 ? 6.449 -2.959 5.41 1 76.94 70 TYR A C 1
ATOM 528 O O . TYR A 1 70 ? 6.359 -3.557 6.484 1 76.94 70 TYR A O 1
ATOM 536 N N . ILE A 1 71 ? 6.309 -3.594 4.066 1 83.75 71 ILE A N 1
ATOM 537 C CA . ILE A 1 71 ? 5.715 -4.926 4.07 1 83.75 71 ILE A CA 1
ATOM 538 C C . ILE A 1 71 ? 6.734 -5.945 3.559 1 83.75 71 ILE A C 1
ATOM 540 O O . ILE A 1 71 ? 6.402 -7.113 3.359 1 83.75 71 ILE A O 1
ATOM 544 N N . GLY A 1 72 ? 7.945 -5.48 3.367 1 89.81 72 GLY A N 1
ATOM 545 C CA . GLY A 1 72 ? 9 -6.348 2.865 1 89.81 72 GLY A CA 1
ATOM 546 C C . GLY A 1 72 ? 9.312 -7.504 3.797 1 89.81 72 GLY A C 1
ATOM 547 O O . GLY A 1 72 ? 9.727 -8.578 3.348 1 89.81 72 GLY A O 1
ATOM 548 N N . ARG A 1 73 ? 9.156 -7.32 5.055 1 87.12 73 ARG A N 1
ATOM 549 C CA . ARG A 1 73 ? 9.461 -8.344 6.047 1 87.12 73 ARG A CA 1
ATOM 550 C C . ARG A 1 73 ? 8.562 -9.562 5.871 1 87.12 73 ARG A C 1
ATOM 552 O O . ARG A 1 73 ? 8.938 -10.68 6.227 1 87.12 73 ARG A O 1
ATOM 559 N N . ASN A 1 74 ? 7.426 -9.344 5.25 1 89.75 74 ASN A N 1
ATOM 560 C CA . ASN A 1 74 ? 6.461 -10.414 5.055 1 89.75 74 ASN A CA 1
ATOM 561 C C . ASN A 1 74 ? 6.566 -11.016 3.656 1 89.75 74 ASN A C 1
ATOM 563 O O . ASN A 1 74 ? 5.598 -11.578 3.145 1 89.75 74 ASN A O 1
ATOM 567 N N . GLY A 1 75 ? 7.715 -10.711 3.012 1 94.75 75 GLY A N 1
ATOM 568 C CA . GLY A 1 75 ? 8.016 -11.422 1.78 1 94.75 75 GLY A CA 1
ATOM 569 C C . GLY A 1 75 ? 7.621 -10.656 0.533 1 94.75 75 GLY A C 1
ATOM 570 O O . GLY A 1 75 ? 7.605 -11.211 -0.566 1 94.75 75 GLY A O 1
ATOM 571 N N . TRP A 1 76 ? 7.301 -9.398 0.669 1 94.19 76 TRP A N 1
ATOM 572 C CA . TRP A 1 76 ? 6.887 -8.594 -0.477 1 94.19 76 TRP A CA 1
ATOM 573 C C . TRP A 1 76 ? 8.094 -7.977 -1.174 1 94.19 76 TRP A C 1
ATOM 575 O O . TRP A 1 76 ? 9.023 -7.504 -0.515 1 94.19 76 TRP A O 1
ATOM 585 N N . ASN A 1 77 ? 8.047 -8.016 -2.525 1 96 77 ASN A N 1
ATOM 586 C CA . ASN A 1 77 ? 9.07 -7.398 -3.367 1 96 77 ASN A CA 1
ATOM 587 C C . ASN A 1 77 ? 8.445 -6.559 -4.477 1 96 77 ASN A C 1
ATOM 589 O O . ASN A 1 77 ? 7.301 -6.801 -4.879 1 96 77 ASN A O 1
ATOM 593 N N . THR A 1 78 ? 9.227 -5.641 -4.902 1 94.69 78 THR A N 1
ATOM 594 C CA . THR A 1 78 ? 9 -4.992 -6.191 1 94.69 78 THR A CA 1
ATOM 595 C C . THR A 1 78 ? 9.797 -5.691 -7.289 1 94.69 78 THR A C 1
ATOM 597 O O . THR A 1 78 ? 10.984 -5.969 -7.121 1 94.69 78 THR A O 1
ATOM 600 N N . LEU A 1 79 ? 9.125 -5.988 -8.391 1 96.06 79 LEU A N 1
ATOM 601 C CA . LEU A 1 79 ? 9.773 -6.578 -9.555 1 96.06 79 LEU A CA 1
ATOM 602 C C . LEU A 1 79 ? 9.664 -5.656 -10.766 1 96.06 79 LEU A C 1
ATOM 604 O O . LEU A 1 79 ? 8.57 -5.176 -11.086 1 96.06 79 LEU A O 1
ATOM 608 N N . THR A 1 80 ? 10.805 -5.465 -11.398 1 94.81 80 THR A N 1
ATOM 609 C CA . THR A 1 80 ? 10.844 -4.574 -12.555 1 94.81 80 THR A CA 1
ATOM 610 C C . THR A 1 80 ? 10.523 -5.336 -13.836 1 94.81 80 THR A C 1
ATOM 612 O O . THR A 1 80 ? 11.07 -6.414 -14.078 1 94.81 80 THR A O 1
ATOM 615 N N . MET A 1 81 ? 9.586 -4.789 -14.602 1 94.56 81 MET A N 1
ATOM 616 C CA . MET A 1 81 ? 9.242 -5.355 -15.906 1 94.56 81 MET A CA 1
ATOM 617 C C . MET A 1 81 ? 10.148 -4.805 -17 1 94.56 81 MET A C 1
ATOM 619 O O . MET A 1 81 ? 10.602 -3.662 -16.922 1 94.56 81 MET A O 1
ATOM 623 N N . GLY A 1 82 ? 10.359 -5.578 -18.047 1 93.31 82 GLY A N 1
ATOM 624 C CA . GLY A 1 82 ? 11.18 -5.125 -19.172 1 93.31 82 GLY A CA 1
ATOM 625 C C . GLY A 1 82 ? 12.672 -5.223 -18.891 1 93.31 82 GLY A C 1
ATOM 626 O O . GLY A 1 82 ? 13.484 -4.633 -19.609 1 93.31 82 GLY A O 1
ATOM 627 N N . GLY A 1 83 ? 13.039 -5.848 -17.844 1 94 83 GLY A N 1
ATOM 628 C CA . GLY A 1 83 ? 14.43 -6.078 -17.484 1 94 83 GLY A CA 1
ATOM 629 C C . GLY A 1 83 ? 14.852 -7.531 -17.609 1 94 83 GLY A C 1
ATOM 630 O O . GLY A 1 83 ? 14.547 -8.188 -18.609 1 94 83 GLY A O 1
ATOM 631 N N . ALA A 1 84 ? 15.594 -7.949 -16.562 1 97.19 84 ALA A N 1
ATOM 632 C CA . ALA A 1 84 ? 16.156 -9.297 -16.609 1 97.19 84 ALA A CA 1
ATOM 633 C C . ALA A 1 84 ? 15.094 -10.336 -16.25 1 97.19 84 ALA A C 1
ATOM 635 O O . ALA A 1 84 ? 15.25 -11.523 -16.562 1 97.19 84 ALA A O 1
ATOM 636 N N . ILE A 1 85 ? 14.078 -9.961 -15.586 1 97.56 85 ILE A N 1
ATOM 637 C CA . ILE A 1 85 ? 12.984 -10.867 -15.258 1 97.56 85 ILE A CA 1
ATOM 638 C C . ILE A 1 85 ? 12.047 -10.992 -16.453 1 97.56 85 ILE A C 1
ATOM 640 O O . ILE A 1 85 ? 11.5 -9.992 -16.938 1 97.56 85 ILE A O 1
ATOM 644 N N . SER A 1 86 ? 11.844 -12.156 -16.875 1 97.44 86 SER A N 1
ATOM 645 C CA . SER A 1 86 ? 11.008 -12.352 -18.062 1 97.44 86 SER A CA 1
ATOM 646 C C . SER A 1 86 ? 9.539 -12.062 -17.766 1 97.44 86 SER A C 1
ATOM 648 O O . SER A 1 86 ? 9.117 -12.125 -16.609 1 97.44 86 SER A O 1
ATOM 650 N N . ASP A 1 87 ? 8.781 -11.805 -18.812 1 96.69 87 ASP A N 1
ATOM 651 C CA . ASP A 1 87 ? 7.344 -11.594 -18.656 1 96.69 87 ASP A CA 1
ATOM 652 C C . ASP A 1 87 ? 6.68 -12.812 -18.016 1 96.69 87 ASP A C 1
ATOM 654 O O . ASP A 1 87 ? 5.812 -12.664 -17.141 1 96.69 87 ASP A O 1
ATOM 658 N N . GLU A 1 88 ? 7.109 -13.953 -18.453 1 97.31 88 GLU A N 1
ATOM 659 C CA . GLU A 1 88 ? 6.547 -15.188 -17.922 1 97.31 88 GLU A CA 1
ATOM 660 C C . GLU A 1 88 ? 6.809 -15.312 -16.422 1 97.31 88 GLU A C 1
ATOM 662 O O . GLU A 1 88 ? 5.922 -15.719 -15.672 1 97.31 88 GLU A O 1
ATOM 667 N N . GLU A 1 89 ? 7.965 -14.953 -16 1 97.62 89 GLU A N 1
ATOM 668 C CA . GLU A 1 89 ? 8.32 -15.023 -14.594 1 97.62 89 GLU A CA 1
ATOM 669 C C . GLU A 1 89 ? 7.531 -14.016 -13.766 1 97.62 89 GLU A C 1
ATOM 671 O O . GLU A 1 89 ? 7.148 -14.297 -12.633 1 97.62 89 GLU A O 1
ATOM 676 N N . ILE A 1 90 ? 7.297 -12.906 -14.328 1 97.5 90 ILE A N 1
ATOM 677 C CA . ILE A 1 90 ? 6.496 -11.891 -13.648 1 97.5 90 ILE A CA 1
ATOM 678 C C . ILE A 1 90 ? 5.074 -12.406 -13.453 1 97.5 90 ILE A C 1
ATOM 680 O O . ILE A 1 90 ? 4.516 -12.305 -12.359 1 97.5 90 ILE A O 1
ATOM 684 N N . LEU A 1 91 ? 4.52 -12.984 -14.516 1 97.75 91 LEU A N 1
ATOM 685 C CA . LEU A 1 91 ? 3.164 -13.508 -14.43 1 97.75 91 LEU A CA 1
ATOM 686 C C . LEU A 1 91 ? 3.084 -14.641 -13.406 1 97.75 91 LEU A C 1
ATOM 688 O O . LEU A 1 91 ? 2.129 -14.711 -12.633 1 97.75 91 LEU A O 1
ATOM 692 N N . GLU A 1 92 ? 4.074 -15.422 -13.359 1 97.94 92 GLU A N 1
ATOM 693 C CA . GLU A 1 92 ? 4.141 -16.5 -12.375 1 97.94 92 GLU A CA 1
ATOM 694 C C . GLU A 1 92 ? 4.234 -15.945 -10.953 1 97.94 92 GLU A C 1
ATOM 696 O O . GLU A 1 92 ? 3.662 -16.516 -10.023 1 97.94 92 GLU A O 1
ATOM 701 N N . ALA A 1 93 ? 5.004 -14.898 -10.828 1 98.12 93 ALA A N 1
ATOM 702 C CA . ALA A 1 93 ? 5.117 -14.258 -9.523 1 98.12 93 ALA A CA 1
ATOM 703 C C . ALA A 1 93 ? 3.766 -13.734 -9.055 1 98.12 93 ALA A C 1
ATOM 705 O O . ALA A 1 93 ? 3.422 -13.852 -7.871 1 98.12 93 ALA A O 1
ATOM 706 N N . ILE A 1 94 ? 3.033 -13.219 -9.945 1 97.88 94 ILE A N 1
ATOM 707 C CA . ILE A 1 94 ? 1.7 -12.727 -9.625 1 97.88 94 ILE A CA 1
ATOM 708 C C . ILE A 1 94 ? 0.806 -13.883 -9.203 1 97.88 94 ILE A C 1
ATOM 710 O O . ILE A 1 94 ? 0.071 -13.781 -8.219 1 97.88 94 ILE A O 1
ATOM 714 N N . ASP A 1 95 ? 0.892 -14.984 -9.914 1 98.12 95 ASP A N 1
ATOM 715 C CA . ASP A 1 95 ? 0.135 -16.172 -9.547 1 98.12 95 ASP A CA 1
ATOM 716 C C . ASP A 1 95 ? 0.497 -16.656 -8.141 1 98.12 95 ASP A C 1
ATOM 718 O O . ASP A 1 95 ? -0.383 -17 -7.355 1 98.12 95 ASP A O 1
ATOM 722 N N . THR A 1 96 ? 1.75 -16.625 -7.902 1 98 96 THR A N 1
ATOM 723 C CA . THR A 1 96 ? 2.238 -17.062 -6.594 1 98 96 THR A CA 1
ATOM 724 C C . THR A 1 96 ? 1.729 -16.125 -5.5 1 98 96 THR A C 1
ATOM 726 O O . THR A 1 96 ? 1.27 -16.578 -4.449 1 98 96 THR A O 1
ATOM 729 N N . SER A 1 97 ? 1.846 -14.852 -5.719 1 97.75 97 SER A N 1
ATOM 730 C CA . SER A 1 97 ? 1.348 -13.859 -4.77 1 97.75 97 SER A CA 1
ATOM 731 C C . SER A 1 97 ? -0.125 -14.094 -4.449 1 97.75 97 SER A C 1
ATOM 733 O O . SER A 1 97 ? -0.517 -14.102 -3.279 1 97.75 97 SER A O 1
ATOM 735 N N . TYR A 1 98 ? -0.865 -14.312 -5.512 1 98.12 98 TYR A N 1
ATOM 736 C CA . TYR A 1 98 ? -2.287 -14.602 -5.355 1 98.12 98 TYR A CA 1
ATOM 737 C C . TYR A 1 98 ? -2.504 -15.828 -4.477 1 98.12 98 TYR A C 1
ATOM 739 O O . TYR A 1 98 ? -3.273 -15.781 -3.512 1 98.12 98 TYR A O 1
ATOM 747 N N . ARG A 1 99 ? -1.853 -16.828 -4.812 1 97.69 99 ARG A N 1
ATOM 748 C CA . ARG A 1 99 ? -1.987 -18.078 -4.074 1 97.69 99 ARG A CA 1
ATOM 749 C C . ARG A 1 99 ? -1.642 -17.891 -2.604 1 97.69 99 ARG A C 1
ATOM 751 O O . ARG A 1 99 ? -2.387 -18.328 -1.723 1 97.69 99 ARG A O 1
ATOM 758 N N . LEU A 1 100 ? -0.521 -17.266 -2.312 1 96.62 100 LEU A N 1
ATOM 759 C CA . LEU A 1 100 ? -0.053 -17.078 -0.944 1 96.62 100 LEU A CA 1
ATOM 760 C C . LEU A 1 100 ? -1.062 -16.266 -0.134 1 96.62 100 LEU A C 1
ATOM 762 O O . LEU A 1 100 ? -1.268 -16.531 1.053 1 96.62 100 LEU A O 1
ATOM 766 N N . VAL A 1 101 ? -1.707 -15.336 -0.735 1 96.31 101 VAL A N 1
ATOM 767 C CA . VAL A 1 101 ? -2.67 -14.477 -0.049 1 96.31 101 VAL A CA 1
ATOM 768 C C . VAL A 1 101 ? -3.957 -15.25 0.215 1 96.31 101 VAL A C 1
ATOM 770 O O . VAL A 1 101 ? -4.488 -15.227 1.326 1 96.31 101 VAL A O 1
ATOM 773 N N . VAL A 1 102 ? -4.398 -16 -0.769 1 96.81 102 VAL A N 1
ATOM 774 C CA . VAL A 1 102 ? -5.637 -16.766 -0.625 1 96.81 102 VAL A CA 1
ATOM 775 C C . VAL A 1 102 ? -5.461 -17.844 0.429 1 96.81 102 VAL A C 1
ATOM 777 O O . VAL A 1 102 ? -6.363 -18.109 1.229 1 96.81 102 VAL A O 1
ATOM 780 N N . GLU A 1 103 ? -4.328 -18.438 0.396 1 95.69 103 GLU A N 1
ATOM 781 C CA . GLU A 1 103 ? -4.059 -19.531 1.325 1 95.69 103 GLU A CA 1
ATOM 782 C C . GLU A 1 103 ? -4.129 -19.047 2.773 1 95.69 103 GLU A C 1
ATOM 784 O O . GLU A 1 103 ? -4.344 -19.859 3.686 1 95.69 103 GLU A O 1
ATOM 789 N N . LYS A 1 104 ? -3.936 -17.828 3.018 1 93.31 104 LYS A N 1
ATOM 790 C CA . LYS A 1 104 ? -3.969 -17.281 4.371 1 93.31 104 LYS A CA 1
ATOM 791 C C . LYS A 1 104 ? -5.398 -16.938 4.793 1 93.31 104 LYS A C 1
ATOM 793 O O . LYS A 1 104 ? -5.66 -16.703 5.973 1 93.31 104 LYS A O 1
ATOM 798 N N . LEU A 1 105 ? -6.336 -16.984 3.873 1 93.56 105 LEU A N 1
ATOM 799 C CA . LEU A 1 105 ? -7.734 -16.703 4.184 1 93.56 105 LEU A CA 1
ATOM 800 C C . LEU A 1 105 ? -8.391 -17.922 4.828 1 93.56 105 LEU A C 1
ATOM 802 O O . LEU A 1 105 ? -8.07 -19.062 4.488 1 93.56 105 LEU A O 1
ATOM 806 N N . PRO A 1 106 ? -9.328 -17.641 5.719 1 93.81 106 PRO A N 1
ATOM 807 C CA . PRO A 1 106 ? -10.172 -18.766 6.125 1 93.81 106 PRO A CA 1
ATOM 808 C C . PRO A 1 106 ? -10.859 -19.438 4.941 1 93.81 106 PRO A C 1
ATOM 810 O O . PRO A 1 106 ? -11.219 -18.781 3.967 1 93.81 106 PRO A O 1
ATOM 813 N N . LYS A 1 107 ? -11.008 -20.781 5.012 1 93.44 107 LYS A N 1
ATOM 814 C CA . LYS A 1 107 ? -11.562 -21.547 3.906 1 93.44 107 LYS A CA 1
ATOM 815 C C . LYS A 1 107 ? -12.898 -20.969 3.447 1 93.44 107 LYS A C 1
ATOM 817 O O . LYS A 1 107 ? -13.188 -20.922 2.25 1 93.44 107 LYS A O 1
ATOM 822 N N . SER A 1 108 ? -13.664 -20.438 4.398 1 94.44 108 SER A N 1
ATOM 823 C CA . SER A 1 108 ? -15 -19.922 4.102 1 94.44 108 SER A CA 1
ATOM 824 C C . SER A 1 108 ? -14.922 -18.625 3.295 1 94.44 108 SER A C 1
ATOM 826 O O . SER A 1 108 ? -15.914 -18.219 2.678 1 94.44 108 SER A O 1
ATOM 828 N N . ARG A 1 109 ? -13.781 -18 3.184 1 94.38 109 ARG A N 1
ATOM 829 C CA . ARG A 1 109 ? -13.664 -16.703 2.527 1 94.38 109 ARG A CA 1
ATOM 830 C C . ARG A 1 109 ? -12.867 -16.812 1.232 1 94.38 109 ARG A C 1
ATOM 832 O O . ARG A 1 109 ? -12.625 -15.805 0.56 1 94.38 109 ARG A O 1
ATOM 839 N N . ARG A 1 110 ? -12.477 -18.031 0.914 1 95.38 110 ARG A N 1
ATOM 840 C CA . ARG A 1 110 ? -11.742 -18.234 -0.331 1 95.38 110 ARG A CA 1
ATOM 841 C C . ARG A 1 110 ? -12.672 -18.156 -1.536 1 95.38 110 ARG A C 1
ATOM 843 O O . ARG A 1 110 ? -13.828 -18.562 -1.465 1 95.38 110 ARG A O 1
ATOM 850 N N . PRO A 1 111 ? -12.172 -17.578 -2.629 1 95.81 111 PRO A N 1
ATOM 851 C CA . PRO A 1 111 ? -13.055 -17.312 -3.768 1 95.81 111 PRO A CA 1
ATOM 852 C C . PRO A 1 111 ? -13.539 -18.578 -4.449 1 95.81 111 PRO A C 1
ATOM 854 O O . PRO A 1 111 ? -12.82 -19.594 -4.465 1 95.81 111 PRO A O 1
ATOM 857 N N . ALA A 1 112 ? -14.766 -18.312 -4.949 1 90.81 112 ALA A N 1
ATOM 858 C CA . ALA A 1 112 ? -15.242 -19.391 -5.816 1 90.81 112 ALA A CA 1
ATOM 859 C C . ALA A 1 112 ? -14.305 -19.594 -7.004 1 90.81 112 ALA A C 1
ATOM 861 O O . ALA A 1 112 ? -13.844 -18.625 -7.609 1 90.81 112 ALA A O 1
ATOM 862 N N . GLY A 1 113 ? -13.875 -20.844 -7.254 1 90.5 113 GLY A N 1
ATOM 863 C CA . GLY A 1 113 ? -12.992 -21.125 -8.367 1 90.5 113 GLY A CA 1
ATOM 864 C C . GLY A 1 113 ? -11.547 -21.328 -7.949 1 90.5 113 GLY A C 1
ATOM 865 O O . GLY A 1 113 ? -10.703 -21.688 -8.773 1 90.5 113 GLY A O 1
ATOM 866 N N . TRP A 1 114 ? -11.352 -20.969 -6.703 1 86.69 114 TRP A N 1
ATOM 867 C CA . TRP A 1 114 ? -10.023 -21.234 -6.172 1 86.69 114 TRP A CA 1
ATOM 868 C C . TRP A 1 114 ? -9.766 -22.734 -6.07 1 86.69 114 TRP A C 1
ATOM 870 O O . TRP A 1 114 ? -10.57 -23.484 -5.5 1 86.69 114 TRP A O 1
ATOM 880 N N . GLU A 1 115 ? -8.734 -23.25 -6.656 1 84.38 115 GLU A N 1
ATOM 881 C CA . GLU A 1 115 ? -8.43 -24.688 -6.656 1 84.38 115 GLU A CA 1
ATOM 882 C C . GLU A 1 115 ? -7.113 -24.969 -5.945 1 84.38 115 GLU A C 1
ATOM 884 O O . GLU A 1 115 ? -6.652 -26.109 -5.91 1 84.38 115 GLU A O 1
ATOM 889 N N . GLY A 1 116 ? -6.574 -24.125 -5.281 1 81.06 116 GLY A N 1
ATOM 890 C CA . GLY A 1 116 ? -5.293 -24.312 -4.613 1 81.06 116 GLY A CA 1
ATOM 891 C C . GLY A 1 116 ? -4.113 -23.875 -5.457 1 81.06 116 GLY A C 1
ATOM 892 O O . GLY A 1 116 ? -4.219 -23.766 -6.68 1 81.06 116 GLY A O 1
ATOM 893 N N . MET B 1 1 ? 8.672 9.867 20.109 1 83.81 1 MET B N 1
ATOM 894 C CA . MET B 1 1 ? 7.379 9.195 20.031 1 83.81 1 MET B CA 1
ATOM 895 C C . MET B 1 1 ? 7.535 7.688 20.156 1 83.81 1 MET B C 1
ATOM 897 O O . MET B 1 1 ? 8.523 7.121 19.688 1 83.81 1 MET B O 1
ATOM 901 N N . LYS B 1 2 ? 6.559 6.988 20.969 1 80.94 2 LYS B N 1
ATOM 902 C CA . LYS B 1 2 ? 6.574 5.539 21.141 1 80.94 2 LYS B CA 1
ATOM 903 C C . LYS B 1 2 ? 6.008 4.832 19.922 1 80.94 2 LYS B C 1
ATOM 905 O O . LYS B 1 2 ? 5.254 5.43 19.141 1 80.94 2 LYS B O 1
ATOM 910 N N . PRO B 1 3 ? 6.496 3.525 19.781 1 77.62 3 PRO B N 1
ATOM 911 C CA . PRO B 1 3 ? 5.883 2.756 18.703 1 77.62 3 PRO B CA 1
ATOM 912 C C . PRO B 1 3 ? 4.355 2.75 18.766 1 77.62 3 PRO B C 1
ATOM 914 O O . PRO B 1 3 ? 3.785 2.613 19.859 1 77.62 3 PRO B O 1
ATOM 917 N N . GLY B 1 4 ? 3.699 3.045 17.719 1 85.94 4 GLY B N 1
ATOM 918 C CA . GLY B 1 4 ? 2.248 2.986 17.656 1 85.94 4 GLY B CA 1
ATOM 919 C C . GLY B 1 4 ? 1.585 4.332 17.875 1 85.94 4 GLY B C 1
ATOM 920 O O . GLY B 1 4 ? 0.416 4.52 17.531 1 85.94 4 GLY B O 1
ATOM 921 N N . GLU B 1 5 ? 2.285 5.258 18.469 1 91.69 5 GLU B N 1
ATOM 922 C CA . GLU B 1 5 ? 1.698 6.559 18.781 1 91.69 5 GLU B CA 1
ATOM 923 C C . GLU B 1 5 ? 1.345 7.328 17.516 1 91.69 5 GLU B C 1
ATOM 925 O O . GLU B 1 5 ? 0.347 8.047 17.469 1 91.69 5 GLU B O 1
ATOM 930 N N . ALA B 1 6 ? 2.184 7.195 16.531 1 94.12 6 ALA B N 1
ATOM 931 C CA . ALA B 1 6 ? 1.905 7.855 15.25 1 94.12 6 ALA B CA 1
ATOM 932 C C . ALA B 1 6 ? 0.595 7.355 14.648 1 94.12 6 ALA B C 1
ATOM 934 O O . ALA B 1 6 ? -0.235 8.156 14.203 1 94.12 6 ALA B O 1
ATOM 935 N N . LEU B 1 7 ? 0.428 6.082 14.727 1 93.88 7 LEU B N 1
ATOM 936 C CA . LEU B 1 7 ? -0.801 5.504 14.195 1 93.88 7 LEU B CA 1
ATOM 937 C C . LEU B 1 7 ? -2.006 5.918 15.031 1 93.88 7 LEU B C 1
ATOM 939 O O . LEU B 1 7 ? -3.076 6.199 14.492 1 93.88 7 LEU B O 1
ATOM 943 N N . ASP B 1 8 ? -1.824 5.914 16.328 1 95.88 8 ASP B N 1
ATOM 944 C CA . ASP B 1 8 ? -2.895 6.371 17.219 1 95.88 8 ASP B CA 1
ATOM 945 C C . ASP B 1 8 ? -3.332 7.789 16.859 1 95.88 8 ASP B C 1
ATOM 947 O O . ASP B 1 8 ? -4.527 8.086 16.844 1 95.88 8 ASP B O 1
ATOM 951 N N . HIS B 1 9 ? -2.357 8.602 16.625 1 97.56 9 HIS B N 1
ATOM 952 C CA . HIS B 1 9 ? -2.629 9.984 16.234 1 97.56 9 HIS B CA 1
ATOM 953 C C . HIS B 1 9 ? -3.453 10.039 14.953 1 97.56 9 HIS B C 1
ATOM 955 O O . HIS B 1 9 ? -4.406 10.812 14.852 1 97.56 9 HIS B O 1
ATOM 961 N N . ALA B 1 10 ? -3.092 9.242 14.008 1 97.88 10 ALA B N 1
ATOM 962 C CA . ALA B 1 10 ? -3.826 9.164 12.75 1 97.88 10 ALA B CA 1
ATOM 963 C C . ALA B 1 10 ? -5.266 8.711 12.984 1 97.88 10 ALA B C 1
ATOM 965 O O . ALA B 1 10 ?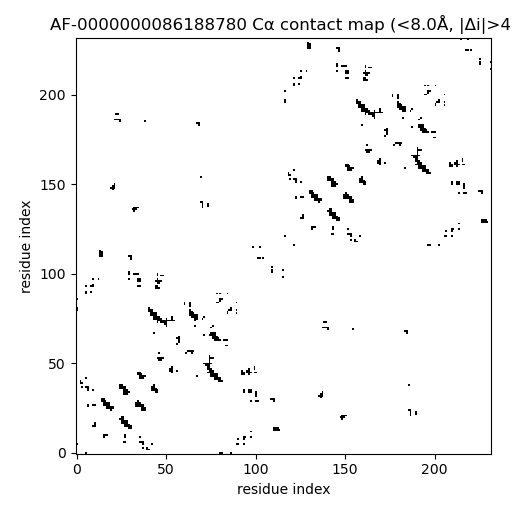 -6.203 9.305 12.438 1 97.88 10 ALA B O 1
ATOM 966 N N . LEU B 1 11 ? -5.379 7.738 13.852 1 97.56 11 LEU B N 1
ATOM 967 C CA . LEU B 1 11 ? -6.676 7.094 14.039 1 97.56 11 LEU B CA 1
ATOM 968 C C . LEU B 1 11 ? -7.605 7.973 14.867 1 97.56 11 LEU B C 1
ATOM 970 O O . LEU B 1 11 ? -8.812 7.727 14.922 1 97.56 11 LEU B O 1
ATOM 974 N N . ALA B 1 12 ? -7.074 8.969 15.438 1 97.69 12 ALA B N 1
ATOM 975 C CA . ALA B 1 12 ? -7.871 9.914 16.203 1 97.69 12 ALA B CA 1
ATOM 976 C C . ALA B 1 12 ? -8.547 10.938 15.297 1 97.69 12 ALA B C 1
ATOM 978 O O . ALA B 1 12 ? -9.406 11.703 15.742 1 97.69 12 ALA B O 1
ATOM 979 N N . LYS B 1 13 ? -8.211 10.953 14.031 1 97.88 13 LYS B N 1
ATOM 980 C CA . LYS B 1 13 ? -8.812 11.898 13.086 1 97.88 13 LYS B CA 1
ATOM 981 C C . LYS B 1 13 ? -10.273 11.555 12.82 1 97.88 13 LYS B C 1
ATOM 983 O O . LYS B 1 13 ? -10.648 10.383 12.828 1 97.88 13 LYS B O 1
ATOM 988 N N . PRO B 1 14 ? -11.062 12.523 12.539 1 97.69 14 PRO B N 1
ATOM 989 C CA . PRO B 1 14 ? -12.469 12.25 12.227 1 97.69 14 PRO B CA 1
ATOM 990 C C . PRO B 1 14 ? -12.633 11.242 11.094 1 97.69 14 PRO B C 1
ATOM 992 O O . PRO B 1 14 ? -12.062 11.414 10.016 1 97.69 14 PRO B O 1
ATOM 995 N N . GLY B 1 15 ? -13.445 10.141 11.406 1 97.62 15 GLY B N 1
ATOM 996 C CA . GLY B 1 15 ? -13.797 9.18 10.375 1 97.62 15 GLY B CA 1
ATOM 997 C C . GLY B 1 15 ? -12.688 8.172 10.094 1 97.62 15 GLY B C 1
ATOM 998 O O . GLY B 1 15 ? -12.859 7.273 9.273 1 97.62 15 GLY B O 1
ATOM 999 N N . ALA B 1 16 ? -11.562 8.328 10.812 1 97.88 16 ALA B N 1
ATOM 1000 C CA . ALA B 1 16 ? -10.43 7.434 10.578 1 97.88 16 ALA B CA 1
ATOM 1001 C C . ALA B 1 16 ? -10.688 6.055 11.172 1 97.88 16 ALA B C 1
ATOM 1003 O O . ALA B 1 16 ? -11.305 5.934 12.234 1 97.88 16 ALA B O 1
ATOM 1004 N N . TRP B 1 17 ? -10.25 5.043 10.477 1 97.12 17 TRP B N 1
ATOM 1005 C CA . TRP B 1 17 ? -10.352 3.67 10.953 1 97.12 17 TRP B CA 1
ATOM 1006 C C . TRP B 1 17 ? -9.148 2.844 10.492 1 97.12 17 TRP B C 1
ATOM 1008 O O . TRP B 1 17 ? -8.523 3.16 9.477 1 97.12 17 TRP B O 1
ATOM 1018 N N . PRO B 1 18 ? -8.766 1.857 11.273 1 96 18 PRO B N 1
ATOM 1019 C CA . PRO B 1 18 ? -7.641 0.997 10.906 1 96 18 PRO B CA 1
ATOM 1020 C C . PRO B 1 18 ? -8.023 -0.058 9.867 1 96 18 PRO B C 1
ATOM 1022 O O . PRO B 1 18 ? -9.164 -0.532 9.852 1 96 18 PRO B O 1
ATOM 1025 N N . ASP B 1 19 ? -7.164 -0.313 8.938 1 93.38 19 ASP B N 1
ATOM 1026 C CA . ASP B 1 19 ? -7.289 -1.4 7.973 1 93.38 19 ASP B CA 1
ATOM 1027 C C . ASP B 1 19 ? -5.977 -2.168 7.836 1 93.38 19 ASP B C 1
ATOM 1029 O O . ASP B 1 19 ? -4.91 -1.647 8.164 1 93.38 19 ASP B O 1
ATOM 1033 N N . GLU B 1 20 ? -6.066 -3.436 7.422 1 90.94 20 GLU B N 1
ATOM 1034 C CA . GLU B 1 20 ? -4.918 -4.297 7.152 1 90.94 20 GLU B CA 1
ATOM 1035 C C . GLU B 1 20 ? -5.035 -4.961 5.785 1 90.94 20 GLU B C 1
ATOM 1037 O O . GLU B 1 20 ? -5.285 -6.164 5.691 1 90.94 20 GLU B O 1
ATOM 1042 N N . PRO B 1 21 ? -4.773 -4.117 4.766 1 89.19 21 PRO B N 1
ATOM 1043 C CA . PRO B 1 21 ? -4.969 -4.633 3.408 1 89.19 21 PRO B CA 1
ATOM 1044 C C . PRO B 1 21 ? -3.975 -5.738 3.051 1 89.19 21 PRO B C 1
ATOM 1046 O O . PRO B 1 21 ? -4.113 -6.383 2.008 1 89.19 21 PRO B O 1
ATOM 1049 N N . TRP B 1 22 ? -2.939 -5.914 3.91 1 84.56 22 TRP B N 1
ATOM 1050 C CA . TRP B 1 22 ? -1.982 -7.008 3.811 1 84.56 22 TRP B CA 1
ATOM 1051 C C . TRP B 1 22 ? -1.601 -7.527 5.191 1 84.56 22 TRP B C 1
ATOM 1053 O O . TRP B 1 22 ? -2.182 -7.117 6.199 1 84.56 22 TRP B O 1
ATOM 1063 N N . GLU B 1 23 ? -0.764 -8.445 5.285 1 74.88 23 GLU B N 1
ATOM 1064 C CA . GLU B 1 23 ? -0.417 -9.055 6.562 1 74.88 23 GLU B CA 1
ATOM 1065 C C . GLU B 1 23 ? 0.501 -8.148 7.375 1 74.88 23 GLU B C 1
ATOM 1067 O O . GLU B 1 23 ? 1.471 -7.602 6.848 1 74.88 23 GLU B O 1
ATOM 1072 N N . GLY B 1 24 ? 0.163 -7.938 8.688 1 70.94 24 GLY B N 1
ATOM 1073 C CA . GLY B 1 24 ? 1.082 -7.457 9.703 1 70.94 24 GLY B CA 1
ATOM 1074 C C . GLY B 1 24 ? 1.161 -5.941 9.766 1 70.94 24 GLY B C 1
ATOM 1075 O O . GLY B 1 24 ? 1.65 -5.383 10.75 1 70.94 24 GLY B O 1
ATOM 1076 N N . ASP B 1 25 ? 0.739 -5.246 8.688 1 76.31 25 ASP B N 1
ATOM 1077 C CA . ASP B 1 25 ? 0.896 -3.797 8.773 1 76.31 25 ASP B CA 1
ATOM 1078 C C . ASP B 1 25 ? -0.459 -3.096 8.75 1 76.31 25 ASP B C 1
ATOM 1080 O O . ASP B 1 25 ? -1.306 -3.396 7.906 1 76.31 25 ASP B O 1
ATOM 1084 N N . THR B 1 26 ? -0.628 -2.215 9.766 1 88.56 26 THR B N 1
ATOM 1085 C CA . THR B 1 26 ? -1.877 -1.471 9.891 1 88.56 26 THR B CA 1
ATOM 1086 C C . THR B 1 26 ? -1.77 -0.119 9.188 1 88.56 26 THR B C 1
ATOM 1088 O O . THR B 1 26 ? -0.727 0.535 9.242 1 88.56 26 THR B O 1
ATOM 1091 N N . VAL B 1 27 ? -2.797 0.224 8.391 1 93.69 27 VAL B N 1
ATOM 1092 C CA . VAL B 1 27 ? -2.893 1.552 7.789 1 93.69 27 VAL B CA 1
ATOM 1093 C C . VAL B 1 27 ? -4.094 2.293 8.367 1 93.69 27 VAL B C 1
ATOM 1095 O O . VAL B 1 27 ? -4.992 1.678 8.945 1 93.69 27 VAL B O 1
ATOM 1098 N N . ALA B 1 28 ? -4.051 3.578 8.336 1 96.88 28 ALA B N 1
ATOM 1099 C CA . ALA B 1 28 ? -5.219 4.391 8.672 1 96.88 28 ALA B CA 1
ATOM 1100 C C . ALA B 1 28 ? -5.934 4.863 7.406 1 96.88 28 ALA B C 1
ATOM 1102 O O . ALA B 1 28 ? -5.293 5.34 6.465 1 96.88 28 ALA B O 1
ATOM 1103 N N . LYS B 1 29 ? -7.25 4.688 7.391 1 96.69 29 LYS B N 1
ATOM 1104 C CA . LYS B 1 29 ? -8.078 5.078 6.254 1 96.69 29 LYS B CA 1
ATOM 1105 C C . LYS B 1 29 ? -9.117 6.121 6.66 1 96.69 29 LYS B C 1
ATOM 1107 O O . LYS B 1 29 ? -9.461 6.23 7.84 1 96.69 29 LYS B O 1
ATOM 1112 N N . VAL B 1 30 ? -9.461 6.883 5.668 1 97.38 30 VAL B N 1
ATOM 1113 C CA . VAL B 1 30 ? -10.656 7.715 5.695 1 97.38 30 VAL B CA 1
ATOM 1114 C C . VAL B 1 30 ? -11.414 7.574 4.375 1 97.38 30 VAL B C 1
ATOM 1116 O O . VAL B 1 30 ? -10.82 7.672 3.299 1 97.38 30 VAL B O 1
ATOM 1119 N N . ASP B 1 31 ? -12.711 7.184 4.414 1 94.44 31 ASP B N 1
ATOM 1120 C CA . ASP B 1 31 ? -13.523 6.938 3.23 1 94.44 31 ASP B CA 1
ATOM 1121 C C . ASP B 1 31 ? -12.844 5.953 2.287 1 94.44 31 ASP B C 1
ATOM 1123 O O . ASP B 1 31 ? -12.719 6.215 1.088 1 94.44 31 ASP B O 1
ATOM 1127 N N . ALA B 1 32 ? -12.297 4.914 2.746 1 91.19 32 ALA B N 1
ATOM 1128 C CA . ALA B 1 32 ? -11.688 3.775 2.057 1 91.19 32 ALA B CA 1
ATOM 1129 C C . ALA B 1 32 ? -10.367 4.172 1.401 1 91.19 32 ALA B C 1
ATOM 1131 O O . ALA B 1 32 ? -9.797 3.404 0.621 1 91.19 32 ALA B O 1
ATOM 1132 N N . LYS B 1 33 ? -9.906 5.379 1.713 1 94.56 33 LYS B N 1
ATOM 1133 C CA . LYS B 1 33 ? -8.609 5.844 1.228 1 94.56 33 LYS B CA 1
ATOM 1134 C C . LYS B 1 33 ? -7.562 5.812 2.338 1 94.56 33 LYS B C 1
ATOM 1136 O O . LYS B 1 33 ? -7.84 6.215 3.471 1 94.56 33 LYS B O 1
ATOM 1141 N N . ILE B 1 34 ? -6.445 5.363 2.006 1 95.12 34 ILE B N 1
ATOM 1142 C CA . ILE B 1 34 ? -5.344 5.363 2.963 1 95.12 34 ILE B CA 1
ATOM 1143 C C . ILE B 1 34 ? -4.77 6.773 3.088 1 95.12 34 ILE B C 1
ATOM 1145 O O . ILE B 1 34 ? -4.598 7.473 2.086 1 95.12 34 ILE B O 1
ATOM 1149 N N . PHE B 1 35 ? -4.484 7.238 4.328 1 97 35 PHE B N 1
ATOM 1150 C CA . PHE B 1 35 ? -3.779 8.508 4.457 1 97 35 PHE B CA 1
ATOM 1151 C C . PHE B 1 35 ? -2.545 8.359 5.336 1 97 35 PHE B C 1
ATOM 1153 O O . PHE B 1 35 ? -1.74 9.281 5.449 1 97 35 PHE B O 1
ATOM 1160 N N . CYS B 1 36 ? -2.361 7.121 5.895 1 96.19 36 CYS B N 1
ATOM 1161 C CA . CYS B 1 36 ? -1.194 6.895 6.738 1 96.19 36 CYS B CA 1
ATOM 1162 C C . CYS B 1 36 ? -0.828 5.414 6.773 1 96.19 36 CYS B C 1
ATOM 1164 O O . CYS B 1 36 ? -1.669 4.57 7.082 1 96.19 36 CYS B O 1
ATOM 1166 N N . PHE B 1 37 ? 0.402 5.195 6.449 1 91.56 37 PHE B N 1
ATOM 1167 C CA . PHE B 1 37 ? 1.005 3.893 6.695 1 91.56 37 PHE B CA 1
ATOM 1168 C C . PHE B 1 37 ? 1.748 3.879 8.023 1 91.56 37 PHE B C 1
ATOM 1170 O O . PHE B 1 37 ? 2.66 4.68 8.242 1 91.56 37 PHE B O 1
ATOM 1177 N N . GLY B 1 38 ? 1.308 3.023 8.922 1 87.75 38 GLY B N 1
ATOM 1178 C CA . GLY B 1 38 ? 1.943 2.957 10.227 1 87.75 38 GLY B CA 1
ATOM 1179 C C . GLY B 1 38 ? 2.984 1.858 10.328 1 87.75 38 GLY B C 1
ATOM 1180 O O . GLY B 1 38 ? 2.643 0.679 10.438 1 87.75 38 GLY B O 1
ATOM 1181 N N . GLY B 1 39 ? 4.266 2.209 10.227 1 81.19 39 GLY B N 1
ATOM 1182 C CA . GLY B 1 39 ? 5.34 1.262 10.477 1 81.19 39 GLY B CA 1
ATOM 1183 C C . GLY B 1 39 ? 5.875 1.336 11.898 1 81.19 39 GLY B C 1
ATOM 1184 O O . GLY B 1 39 ? 5.391 2.125 12.711 1 81.19 39 GLY B O 1
ATOM 1185 N N . ALA B 1 40 ? 6.836 0.37 12.188 1 79.19 40 ALA B N 1
ATOM 1186 C CA . ALA B 1 40 ? 7.434 0.331 13.523 1 79.19 40 ALA B CA 1
ATOM 1187 C C . ALA B 1 40 ? 8.281 1.573 13.781 1 79.19 40 ALA B C 1
ATOM 1189 O O . ALA B 1 40 ? 8.219 2.164 14.859 1 79.19 40 ALA B O 1
ATOM 1190 N N . ARG B 1 41 ? 9.031 2.043 12.734 1 87.12 41 ARG B N 1
ATOM 1191 C CA . ARG B 1 41 ? 9.945 3.166 12.93 1 87.12 41 ARG B CA 1
ATOM 1192 C C . ARG B 1 41 ? 9.758 4.219 11.844 1 87.12 41 ARG B C 1
ATOM 1194 O O . ARG B 1 41 ? 10.547 5.16 11.742 1 87.12 41 ARG B O 1
ATOM 1201 N N . THR B 1 42 ? 8.719 4.031 10.961 1 91.12 42 THR B N 1
ATOM 1202 C CA . THR B 1 42 ? 8.453 4.957 9.859 1 91.12 42 THR B CA 1
ATOM 1203 C C . THR B 1 42 ? 6.957 5.172 9.68 1 91.12 42 THR B C 1
ATOM 1205 O O . THR B 1 42 ? 6.148 4.379 10.164 1 91.12 42 THR B O 1
ATOM 1208 N N . VAL B 1 43 ? 6.641 6.305 9.062 1 93.62 43 VAL B N 1
ATOM 1209 C CA . VAL B 1 43 ? 5.281 6.504 8.57 1 93.62 43 VAL B CA 1
ATOM 1210 C C . VAL B 1 43 ? 5.316 6.832 7.082 1 93.62 43 VAL B C 1
ATOM 1212 O O . VAL B 1 43 ? 6.254 7.469 6.598 1 93.62 43 VAL B O 1
ATOM 1215 N N . GLY B 1 44 ? 4.43 6.285 6.402 1 93.69 44 GLY B N 1
ATOM 1216 C CA . GLY B 1 44 ? 4.156 6.703 5.039 1 93.69 44 GLY B CA 1
ATOM 1217 C C . GLY B 1 44 ? 2.992 7.668 4.934 1 93.69 44 GLY B C 1
ATOM 1218 O O . GLY B 1 44 ? 1.874 7.352 5.34 1 93.69 44 GLY B O 1
ATOM 1219 N N . VAL B 1 45 ? 3.295 8.852 4.414 1 96.75 45 VAL B N 1
ATOM 1220 C CA . VAL B 1 45 ? 2.264 9.891 4.398 1 96.75 45 VAL B CA 1
ATOM 1221 C C . VAL B 1 45 ? 2.375 10.703 3.113 1 96.75 45 VAL B C 1
ATOM 1223 O O . VAL B 1 45 ? 3.436 10.742 2.484 1 96.75 45 VAL B O 1
ATOM 1226 N N . LYS B 1 46 ? 1.245 11.281 2.736 1 96.62 46 LYS B N 1
ATOM 1227 C CA . LYS B 1 46 ? 1.228 12.25 1.639 1 96.62 46 LYS B CA 1
ATOM 1228 C C . LYS B 1 46 ? 1.774 13.602 2.086 1 96.62 46 LYS B C 1
ATOM 1230 O O . LYS B 1 46 ? 1.188 14.258 2.947 1 96.62 46 LYS B O 1
ATOM 1235 N N . CYS B 1 47 ? 2.842 13.992 1.506 1 97.62 47 CYS B N 1
ATOM 1236 C CA . CYS B 1 47 ? 3.566 15.164 1.974 1 97.62 47 CYS B CA 1
ATOM 1237 C C . CYS B 1 47 ? 3.342 16.344 1.042 1 97.62 47 CYS B C 1
ATOM 1239 O O . CYS B 1 47 ? 3.859 17.438 1.283 1 97.62 47 CYS B O 1
ATOM 1241 N N . GLY B 1 48 ? 2.592 16.109 -0.015 1 96.44 48 GLY B N 1
ATOM 1242 C CA . GLY B 1 48 ? 2.254 17.141 -0.987 1 96.44 48 GLY B CA 1
ATOM 1243 C C . GLY B 1 48 ? 1.301 16.656 -2.062 1 96.44 48 GLY B C 1
ATOM 1244 O O . GLY B 1 48 ? 1.131 15.445 -2.25 1 96.44 48 GLY B O 1
ATOM 1245 N N . VAL B 1 49 ? 0.689 17.641 -2.756 1 93.12 49 VAL B N 1
ATOM 1246 C CA . VAL B 1 49 ? -0.197 17.297 -3.865 1 93.12 49 VAL B CA 1
ATOM 1247 C C . VAL B 1 49 ? 0.629 16.859 -5.07 1 93.12 49 VAL B C 1
ATOM 1249 O O . VAL B 1 49 ? 0.218 15.969 -5.82 1 93.12 49 VAL B O 1
ATOM 1252 N N . THR B 1 50 ? 1.812 17.453 -5.125 1 94.06 50 THR B N 1
ATOM 1253 C CA . THR B 1 50 ? 2.719 17.109 -6.219 1 94.06 50 THR B CA 1
ATOM 1254 C C . THR B 1 50 ? 4.02 16.516 -5.68 1 94.06 50 THR B C 1
ATOM 1256 O O . THR B 1 50 ? 4.34 16.688 -4.5 1 94.06 50 THR B O 1
ATOM 1259 N N . ARG B 1 51 ? 4.727 15.906 -6.535 1 95.19 51 ARG B N 1
ATOM 1260 C CA . ARG B 1 51 ? 6.043 15.391 -6.184 1 95.19 51 ARG B CA 1
ATOM 1261 C C . ARG B 1 51 ? 6.984 16.516 -5.773 1 95.19 51 ARG B C 1
ATOM 1263 O O . ARG B 1 51 ? 7.746 16.375 -4.816 1 95.19 51 ARG B O 1
ATOM 1270 N N . GLU B 1 52 ? 6.871 17.625 -6.504 1 96.5 52 GLU B N 1
ATOM 1271 C CA . GLU B 1 52 ? 7.723 18.766 -6.211 1 96.5 52 GLU B CA 1
ATOM 1272 C C . GLU B 1 52 ? 7.496 19.281 -4.789 1 96.5 52 GLU B C 1
ATOM 1274 O O . GLU B 1 52 ? 8.453 19.594 -4.074 1 96.5 52 GLU B O 1
ATOM 1279 N N . GLU B 1 53 ? 6.281 19.344 -4.375 1 97.06 53 GLU B N 1
ATOM 1280 C CA . GLU B 1 53 ? 5.938 19.781 -3.023 1 97.06 53 GLU B CA 1
ATOM 1281 C C . GLU B 1 53 ? 6.469 18.812 -1.977 1 97.06 53 GLU B C 1
ATOM 1283 O O . GLU B 1 53 ? 7.051 19.219 -0.974 1 97.06 53 GLU B O 1
ATOM 1288 N N . ALA B 1 54 ? 6.312 17.562 -2.256 1 97.69 54 ALA B N 1
ATOM 1289 C CA . ALA B 1 54 ? 6.711 16.531 -1.304 1 97.69 54 ALA B CA 1
ATOM 1290 C C . ALA B 1 54 ? 8.234 16.453 -1.184 1 97.69 54 ALA B C 1
ATOM 1292 O O . ALA B 1 54 ? 8.758 16.062 -0.145 1 97.69 54 ALA B O 1
ATOM 1293 N N . ASP B 1 55 ? 8.969 16.891 -2.184 1 97.88 55 ASP B N 1
ATOM 1294 C CA . ASP B 1 55 ? 10.43 16.797 -2.217 1 97.88 55 ASP B CA 1
ATOM 1295 C C . ASP B 1 55 ? 11.062 17.766 -1.221 1 97.88 55 ASP B C 1
ATOM 1297 O O . ASP B 1 55 ? 12.25 17.641 -0.897 1 97.88 55 ASP B O 1
ATOM 1301 N N . GLU B 1 56 ? 10.289 18.734 -0.742 1 98 56 GLU B N 1
ATOM 1302 C CA . GLU B 1 56 ? 10.805 19.625 0.291 1 98 56 GLU B CA 1
ATOM 1303 C C . GLU B 1 56 ? 11.258 18.844 1.52 1 98 56 GLU B C 1
ATOM 1305 O O . GLU B 1 56 ? 12.234 19.219 2.174 1 98 56 GLU B O 1
ATOM 1310 N N . TRP B 1 57 ? 10.586 17.766 1.827 1 98.12 57 TRP B N 1
ATOM 1311 C CA . TRP B 1 57 ? 10.961 16.922 2.953 1 98.12 57 TRP B CA 1
ATOM 1312 C C . TRP B 1 57 ? 12.297 16.234 2.695 1 98.12 57 TRP B C 1
ATOM 1314 O O . TRP B 1 57 ? 13.125 16.094 3.605 1 98.12 57 TRP B O 1
ATOM 1324 N N . LEU B 1 58 ? 12.484 15.805 1.476 1 97.69 58 LEU B N 1
ATOM 1325 C CA . LEU B 1 58 ? 13.727 15.125 1.123 1 97.69 58 LEU B CA 1
ATOM 1326 C C . LEU B 1 58 ? 14.922 16.078 1.227 1 97.69 58 LEU B C 1
ATOM 1328 O O . LEU B 1 58 ? 16 15.672 1.665 1 97.69 58 LEU B O 1
ATOM 1332 N N . ARG B 1 59 ? 14.711 17.297 0.787 1 97.94 59 ARG B N 1
ATOM 1333 C CA . ARG B 1 59 ? 15.766 18.297 0.864 1 97.94 59 ARG B CA 1
ATOM 1334 C C . ARG B 1 59 ? 16.094 18.641 2.314 1 97.94 59 ARG B C 1
ATOM 1336 O O . ARG B 1 59 ? 17.266 18.766 2.676 1 97.94 59 ARG B O 1
ATOM 1343 N N . ALA B 1 60 ? 15.078 18.703 3.098 1 98 60 ALA B N 1
ATOM 1344 C CA . ALA B 1 60 ? 15.242 19.094 4.496 1 98 60 ALA B CA 1
ATOM 1345 C C . ALA B 1 60 ? 15.797 17.938 5.324 1 98 60 ALA B C 1
ATOM 1347 O O . ALA B 1 60 ? 16.594 18.156 6.25 1 98 60 ALA B O 1
ATOM 1348 N N . TYR B 1 61 ? 15.398 16.703 4.98 1 98.38 61 TYR B N 1
ATOM 1349 C CA . TYR B 1 61 ? 15.773 15.531 5.77 1 98.38 61 TYR B CA 1
ATOM 1350 C C . TYR B 1 61 ? 16.219 14.391 4.867 1 98.38 61 TYR B C 1
ATOM 1352 O O . TYR B 1 61 ? 15.609 13.32 4.852 1 98.38 61 TYR B O 1
ATOM 1360 N N . PRO B 1 62 ? 17.344 14.516 4.254 1 97.38 62 PRO B N 1
ATOM 1361 C CA . PRO B 1 62 ? 17.781 13.57 3.225 1 97.38 62 PRO B CA 1
ATOM 1362 C C . PRO B 1 62 ? 18.016 12.164 3.781 1 97.38 62 PRO B C 1
ATOM 1364 O O . PRO B 1 62 ? 17.938 11.188 3.039 1 97.38 62 PRO B O 1
ATOM 1367 N N . GLN B 1 63 ? 18.25 12.086 5.07 1 96.69 63 GLN B N 1
ATOM 1368 C CA . GLN B 1 63 ? 18.531 10.773 5.641 1 96.69 63 GLN B CA 1
ATOM 1369 C C . GLN B 1 63 ? 17.266 10.164 6.254 1 96.69 63 GLN B C 1
ATOM 1371 O O . GLN B 1 63 ? 17.25 8.977 6.578 1 96.69 63 GLN B O 1
ATOM 1376 N N . ASP B 1 64 ? 16.219 10.969 6.406 1 97.44 64 ASP B N 1
ATOM 1377 C CA . ASP B 1 64 ? 15.078 10.5 7.188 1 97.44 64 ASP B CA 1
ATOM 1378 C C . ASP B 1 64 ? 13.789 10.594 6.379 1 97.44 64 ASP B C 1
ATOM 1380 O O . ASP B 1 64 ? 12.711 10.273 6.883 1 97.44 64 ASP B O 1
ATOM 1384 N N . ALA B 1 65 ? 13.859 11.055 5.113 1 97.69 65 ALA B N 1
ATOM 1385 C CA . ALA B 1 65 ? 12.727 11.109 4.188 1 97.69 65 ALA B CA 1
ATOM 1386 C C . ALA B 1 65 ? 13.078 10.461 2.854 1 97.69 65 ALA B C 1
ATOM 1388 O O . ALA B 1 65 ? 14.188 10.641 2.344 1 97.69 65 ALA B O 1
ATOM 1389 N N . ALA B 1 66 ? 12.133 9.68 2.348 1 95 66 ALA B N 1
ATOM 1390 C CA . ALA B 1 66 ? 12.359 9.016 1.069 1 95 66 ALA B CA 1
ATOM 1391 C C . ALA B 1 66 ? 11.062 8.891 0.273 1 95 66 ALA B C 1
ATOM 1393 O O . ALA B 1 66 ? 9.977 8.82 0.852 1 95 66 ALA B O 1
ATOM 1394 N N . VAL B 1 67 ? 11.227 8.805 -1.049 1 92.88 67 VAL B N 1
ATOM 1395 C CA . VAL B 1 67 ? 10.086 8.625 -1.941 1 92.88 67 VAL B CA 1
ATOM 1396 C C . VAL B 1 67 ? 9.523 7.215 -1.789 1 92.88 67 VAL B C 1
ATOM 1398 O O . VAL B 1 67 ? 10.273 6.238 -1.771 1 92.88 67 VAL B O 1
ATOM 1401 N N . MET B 1 68 ? 8.18 7.133 -1.663 1 88.06 68 MET B N 1
ATOM 1402 C CA . MET B 1 68 ? 7.578 5.809 -1.581 1 88.06 68 MET B CA 1
ATOM 1403 C C . MET B 1 68 ? 7.492 5.164 -2.961 1 88.06 68 MET B C 1
ATOM 1405 O O . MET B 1 68 ? 7.266 5.852 -3.959 1 88.06 68 MET B O 1
ATOM 1409 N N . PRO B 1 69 ? 7.625 3.869 -2.949 1 78.5 69 PRO B N 1
ATOM 1410 C CA . PRO B 1 69 ? 7.457 3.178 -4.23 1 78.5 69 PRO B CA 1
ATOM 1411 C C . PRO B 1 69 ? 6.016 3.217 -4.734 1 78.5 69 PRO B C 1
ATOM 1413 O O . PRO B 1 69 ? 5.074 3.154 -3.938 1 78.5 69 PRO B O 1
ATOM 1416 N N . TYR B 1 70 ? 5.859 3.326 -6.039 1 76.88 70 TYR B N 1
ATOM 1417 C CA . TYR B 1 70 ? 4.602 3.191 -6.77 1 76.88 70 TYR B CA 1
ATOM 1418 C C . TYR B 1 70 ? 3.768 4.461 -6.656 1 76.88 70 TYR B C 1
ATOM 1420 O O . TYR B 1 70 ? 3.23 4.949 -7.656 1 76.88 70 TYR B O 1
ATOM 1428 N N . ILE B 1 71 ? 3.777 5.082 -5.297 1 83.62 71 ILE B N 1
ATOM 1429 C CA . ILE B 1 71 ? 2.838 6.184 -5.109 1 83.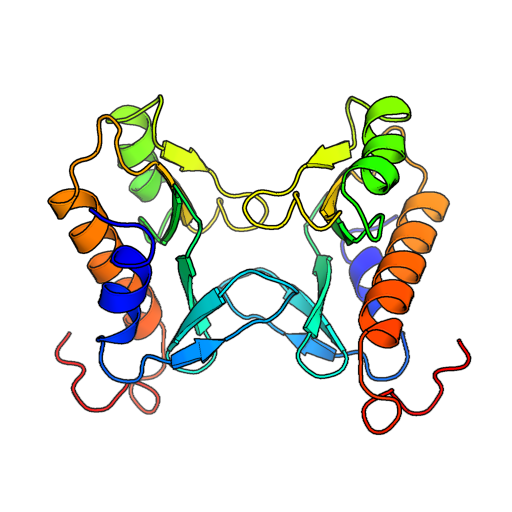62 71 ILE B CA 1
ATOM 1430 C C . ILE B 1 71 ? 3.604 7.473 -4.824 1 83.62 71 ILE B C 1
ATOM 1432 O O . ILE B 1 71 ? 3.002 8.5 -4.508 1 83.62 71 ILE B O 1
ATOM 1436 N N . GLY B 1 72 ? 4.914 7.395 -4.953 1 89.75 72 GLY B N 1
ATOM 1437 C CA . GLY B 1 72 ? 5.754 8.555 -4.695 1 89.75 72 GLY B CA 1
ATOM 1438 C C . GLY B 1 72 ? 5.484 9.711 -5.633 1 89.75 72 GLY B C 1
ATOM 1439 O O . GLY B 1 72 ? 5.656 10.875 -5.262 1 89.75 72 GLY B O 1
ATOM 1440 N N . ARG B 1 73 ? 5.086 9.445 -6.816 1 87 73 ARG B N 1
ATOM 1441 C CA . ARG B 1 73 ? 4.82 10.477 -7.816 1 87 73 ARG B CA 1
ATOM 1442 C C . ARG B 1 73 ? 3.672 11.383 -7.383 1 87 73 ARG B C 1
ATOM 1444 O O . ARG B 1 73 ? 3.609 12.547 -7.777 1 87 73 ARG B O 1
ATOM 1451 N N . ASN B 1 74 ? 2.832 10.859 -6.527 1 89.69 74 ASN B N 1
ATOM 1452 C CA . ASN B 1 74 ? 1.67 11.602 -6.062 1 89.69 74 ASN B CA 1
ATOM 1453 C C . ASN B 1 74 ? 1.931 12.258 -4.707 1 89.69 74 ASN B C 1
ATOM 1455 O O . ASN B 1 74 ? 0.994 12.523 -3.951 1 89.69 74 ASN B O 1
ATOM 1459 N N . GLY B 1 75 ? 3.244 12.344 -4.371 1 94.75 75 GLY B N 1
ATOM 1460 C CA . GLY B 1 75 ? 3.611 13.164 -3.225 1 94.75 75 GLY B CA 1
ATOM 1461 C C . GLY B 1 75 ? 3.775 12.359 -1.947 1 94.75 75 GLY B C 1
ATOM 1462 O O . GLY B 1 75 ? 3.857 12.93 -0.857 1 94.75 75 GLY B O 1
ATOM 1463 N N . TRP B 1 76 ? 3.814 11.055 -2.057 1 94.12 76 TRP B N 1
ATOM 1464 C CA . TRP B 1 76 ? 3.945 10.211 -0.872 1 94.12 76 TRP B CA 1
ATOM 1465 C C . TRP B 1 76 ? 5.41 10.008 -0.511 1 94.12 76 TRP B C 1
ATOM 1467 O O . TRP B 1 76 ? 6.25 9.797 -1.392 1 94.12 76 TRP B O 1
ATOM 1477 N N . ASN B 1 77 ? 5.684 10.086 0.821 1 96.06 77 ASN B N 1
ATOM 1478 C CA . ASN B 1 77 ? 7.012 9.828 1.366 1 96.06 77 ASN B CA 1
ATOM 1479 C C . ASN B 1 77 ? 6.953 8.883 2.564 1 96.06 77 ASN B C 1
ATOM 1481 O O . ASN B 1 77 ? 5.926 8.797 3.238 1 96.06 77 ASN B O 1
ATOM 1485 N N . THR B 1 78 ? 8.055 8.242 2.756 1 94.75 78 THR B N 1
ATOM 1486 C CA . THR B 1 78 ? 8.352 7.613 4.035 1 94.75 78 THR B CA 1
ATOM 1487 C C . THR B 1 78 ? 9.148 8.555 4.934 1 94.75 78 THR B C 1
ATOM 1489 O O . THR B 1 78 ? 10.125 9.172 4.488 1 94.75 78 THR B O 1
ATOM 1492 N N . LEU B 1 79 ? 8.711 8.695 6.176 1 96 79 LEU B N 1
ATOM 1493 C CA . LEU B 1 79 ? 9.422 9.5 7.168 1 96 79 LEU B CA 1
ATOM 1494 C C . LEU B 1 79 ? 9.883 8.633 8.336 1 96 79 LEU B C 1
ATOM 1496 O O . LEU B 1 79 ? 9.102 7.863 8.898 1 96 79 LEU B O 1
ATOM 1500 N N . THR B 1 80 ? 11.164 8.805 8.656 1 94.88 80 THR B N 1
ATOM 1501 C CA . THR B 1 80 ? 11.742 8.016 9.734 1 94.88 80 THR B CA 1
ATOM 1502 C C . THR B 1 80 ? 11.531 8.703 11.086 1 94.88 80 THR B C 1
ATOM 1504 O O . THR B 1 80 ? 11.781 9.898 11.227 1 94.88 80 THR B O 1
ATOM 1507 N N . MET B 1 81 ? 11.023 7.934 12.039 1 94.56 81 MET B N 1
ATOM 1508 C CA . MET B 1 81 ? 10.844 8.422 13.398 1 94.56 81 MET B CA 1
ATOM 1509 C C . MET B 1 81 ? 12.117 8.211 14.219 1 94.56 81 MET B C 1
ATOM 1511 O O . MET B 1 81 ? 12.859 7.254 13.992 1 94.56 81 MET B O 1
ATOM 1515 N N . GLY B 1 82 ? 12.352 9.047 15.203 1 93.31 82 GLY B N 1
ATOM 1516 C CA . GLY B 1 82 ? 13.516 8.914 16.062 1 93.31 82 GLY B CA 1
ATOM 1517 C C . GLY B 1 82 ? 14.789 9.438 15.43 1 93.31 82 GLY B C 1
ATOM 1518 O O . GLY B 1 82 ? 15.891 9.141 15.898 1 93.31 82 GLY B O 1
ATOM 1519 N N . GLY B 1 83 ? 14.672 10.109 14.344 1 94 83 GLY B N 1
ATOM 1520 C CA . GLY B 1 83 ? 15.805 10.727 13.664 1 94 83 GLY B CA 1
ATOM 1521 C C . GLY B 1 83 ? 15.789 12.242 13.742 1 94 83 GLY B C 1
ATOM 1522 O O . GLY B 1 83 ? 15.562 12.812 14.812 1 94 83 GLY B O 1
ATOM 1523 N N . ALA B 1 84 ? 16.094 12.82 12.562 1 97.19 84 ALA B N 1
ATOM 1524 C CA . ALA B 1 84 ? 16.219 14.273 12.516 1 97.19 84 ALA B CA 1
ATOM 1525 C C . ALA B 1 84 ? 14.844 14.938 12.469 1 97.19 84 ALA B C 1
ATOM 1527 O O . ALA B 1 84 ? 14.711 16.125 12.773 1 97.19 84 ALA B O 1
ATOM 1528 N N . ILE B 1 85 ? 13.859 14.242 12.055 1 97.5 85 ILE B N 1
ATOM 1529 C CA . ILE B 1 85 ? 12.5 14.773 12.039 1 97.5 85 ILE B CA 1
ATOM 1530 C C . ILE B 1 85 ? 11.891 14.664 13.438 1 97.5 85 ILE B C 1
ATOM 1532 O O . ILE B 1 85 ? 11.797 13.57 14 1 97.5 85 ILE B O 1
ATOM 1536 N N . SER B 1 86 ? 11.445 15.727 13.938 1 97.38 86 SER B N 1
ATOM 1537 C CA . SER B 1 86 ? 10.906 15.719 15.289 1 97.38 86 SER B CA 1
ATOM 1538 C C . SER B 1 86 ? 9.562 14.992 15.344 1 97.38 86 SER B C 1
ATOM 1540 O O . SER B 1 86 ? 8.867 14.891 14.328 1 97.38 86 SER B O 1
ATOM 1542 N N . ASP B 1 87 ? 9.195 14.57 16.531 1 96.69 87 ASP B N 1
ATOM 1543 C CA . ASP B 1 87 ? 7.895 13.938 16.719 1 96.69 87 ASP B CA 1
ATOM 1544 C C . ASP B 1 87 ? 6.766 14.875 16.312 1 96.69 87 ASP B C 1
ATOM 1546 O O . ASP B 1 87 ? 5.797 14.453 15.672 1 96.69 87 ASP B O 1
ATOM 1550 N N . GLU B 1 88 ? 6.926 16.094 16.672 1 97.25 88 GLU B N 1
ATOM 1551 C CA . GLU B 1 88 ? 5.91 17.094 16.344 1 97.25 88 GLU B CA 1
ATOM 1552 C C . GLU B 1 88 ? 5.75 17.219 14.828 1 97.25 88 GLU B C 1
ATOM 1554 O O . GLU B 1 88 ? 4.629 17.312 14.328 1 97.25 88 GLU B O 1
ATOM 1559 N N . GLU B 1 89 ? 6.836 17.203 14.133 1 97.62 89 GLU B N 1
ATOM 1560 C CA . GLU B 1 89 ? 6.801 17.328 12.68 1 97.62 89 GLU B CA 1
ATOM 1561 C C . GLU B 1 89 ? 6.164 16.094 12.039 1 97.62 89 GLU B C 1
ATOM 1563 O O . GLU B 1 89 ? 5.449 16.203 11.039 1 97.62 89 GLU B O 1
ATOM 1568 N N . ILE B 1 90 ? 6.414 14.992 12.602 1 97.5 90 ILE B N 1
ATOM 1569 C CA . ILE B 1 90 ? 5.809 13.758 12.109 1 97.5 90 ILE B CA 1
ATOM 1570 C C . ILE B 1 90 ? 4.293 13.82 12.289 1 97.5 90 ILE B C 1
ATOM 1572 O O . ILE B 1 90 ? 3.543 13.516 11.359 1 97.5 90 ILE B O 1
ATOM 1576 N N . LEU B 1 91 ? 3.873 14.258 13.453 1 97.69 91 LEU B N 1
ATOM 1577 C CA . LEU B 1 91 ? 2.443 14.359 13.719 1 97.69 91 LEU B CA 1
ATOM 1578 C C . LEU B 1 91 ? 1.786 15.367 12.781 1 97.69 91 LEU B C 1
ATOM 1580 O O . LEU B 1 91 ? 0.693 15.125 12.266 1 97.69 91 LEU B O 1
ATOM 1584 N N . GLU B 1 92 ? 2.459 16.406 12.531 1 97.94 92 GLU B N 1
ATOM 1585 C CA . GLU B 1 92 ? 1.96 17.406 11.602 1 97.94 92 GLU B CA 1
ATOM 1586 C C . GLU B 1 92 ? 1.867 16.859 10.188 1 97.94 92 GLU B C 1
ATOM 1588 O O . GLU B 1 92 ? 0.942 17.188 9.445 1 97.94 92 GLU B O 1
ATOM 1593 N N . ALA B 1 93 ? 2.857 16.078 9.844 1 98.12 93 ALA B N 1
ATOM 1594 C CA . ALA B 1 93 ? 2.834 15.445 8.531 1 98.12 93 ALA B CA 1
ATOM 1595 C C . ALA B 1 93 ? 1.626 14.523 8.383 1 98.12 93 ALA B C 1
ATOM 1597 O O . ALA B 1 93 ? 0.986 14.492 7.332 1 98.12 93 ALA B O 1
ATOM 1598 N N . ILE B 1 94 ? 1.32 13.852 9.414 1 97.88 94 ILE B N 1
ATOM 1599 C CA . ILE B 1 94 ? 0.159 12.969 9.406 1 97.88 94 ILE B CA 1
ATOM 1600 C C . ILE B 1 94 ? -1.116 13.789 9.258 1 97.88 94 ILE B C 1
ATOM 1602 O O . ILE B 1 94 ? -2.004 13.438 8.477 1 97.88 94 ILE B O 1
ATOM 1606 N N . ASP B 1 95 ? -1.198 14.898 9.961 1 98.12 95 ASP B N 1
ATOM 1607 C CA . ASP B 1 95 ? -2.342 15.797 9.836 1 98.12 95 ASP B CA 1
ATOM 1608 C C . ASP B 1 95 ? -2.488 16.297 8.398 1 98.12 95 ASP B C 1
ATOM 1610 O O . ASP B 1 95 ? -3.598 16.344 7.867 1 98.12 95 ASP B O 1
ATOM 1614 N N . THR B 1 96 ? -1.378 16.641 7.859 1 98 96 THR B N 1
ATOM 1615 C CA . THR B 1 96 ? -1.372 17.141 6.488 1 98 96 THR B CA 1
ATOM 1616 C C . THR B 1 96 ? -1.834 16.062 5.52 1 98 96 THR B C 1
ATOM 1618 O O . THR B 1 96 ? -2.652 16.312 4.633 1 98 96 THR B O 1
ATOM 1621 N N . SER B 1 97 ? -1.287 14.875 5.668 1 97.75 97 SER B N 1
ATOM 1622 C CA . SER B 1 97 ? -1.686 13.75 4.832 1 97.75 97 SER B CA 1
ATOM 1623 C C . SER B 1 97 ? -3.193 13.523 4.891 1 97.75 97 SER B C 1
ATOM 1625 O O . SER B 1 97 ? -3.844 13.375 3.855 1 97.75 97 SER B O 1
ATOM 1627 N N . TYR B 1 98 ? -3.705 13.562 6.098 1 98.12 98 TYR B N 1
ATOM 1628 C CA . TYR B 1 98 ? -5.141 13.406 6.305 1 98.12 98 TYR B CA 1
ATOM 1629 C C . TYR B 1 98 ? -5.918 14.477 5.547 1 98.12 98 TYR B C 1
ATOM 1631 O O . TYR B 1 98 ? -6.848 14.172 4.805 1 98.12 98 TYR B O 1
ATOM 1639 N N . ARG B 1 99 ? -5.52 15.656 5.758 1 97.69 99 ARG B N 1
ATOM 1640 C CA . ARG B 1 99 ? -6.195 16.781 5.117 1 97.69 99 ARG B CA 1
ATOM 1641 C C . ARG B 1 99 ? -6.176 16.641 3.6 1 97.69 99 ARG B C 1
ATOM 1643 O O . ARG B 1 99 ? -7.211 16.797 2.945 1 97.69 99 ARG B O 1
ATOM 1650 N N . LEU B 1 100 ? -5.023 16.359 3.023 1 96.56 100 LEU B N 1
ATOM 1651 C CA . LEU B 1 100 ? -4.867 16.266 1.577 1 96.56 100 LEU B CA 1
ATOM 1652 C C . LEU B 1 100 ? -5.754 15.164 1.01 1 96.56 100 LEU B C 1
ATOM 1654 O O . LEU B 1 100 ? -6.312 15.305 -0.08 1 96.56 100 LEU B O 1
ATOM 1658 N N . VAL B 1 101 ? -5.918 14.102 1.714 1 96.31 101 VAL B N 1
ATOM 1659 C CA . VAL B 1 101 ? -6.719 12.969 1.255 1 96.31 101 VAL B CA 1
ATOM 1660 C C . VAL B 1 101 ? -8.203 13.32 1.344 1 96.31 101 VAL B C 1
ATOM 1662 O O . VAL B 1 101 ? -8.961 13.094 0.395 1 96.31 101 VAL B O 1
ATOM 1665 N N . VAL B 1 102 ? -8.602 13.938 2.424 1 96.81 102 VAL B N 1
ATOM 1666 C CA . VAL B 1 102 ? -10.008 14.289 2.615 1 96.81 102 VAL B CA 1
ATOM 1667 C C . VAL B 1 102 ? -10.43 15.336 1.59 1 96.81 102 VAL B C 1
ATOM 1669 O O . VAL B 1 102 ? -11.531 15.281 1.047 1 96.81 102 VAL B O 1
ATOM 1672 N N . GLU B 1 103 ? -9.547 16.25 1.368 1 95.62 103 GLU B N 1
ATOM 1673 C CA . GLU B 1 103 ? -9.852 17.328 0.44 1 95.62 103 GLU B CA 1
ATOM 1674 C C . GLU B 1 103 ? -10.125 16.797 -0.962 1 95.62 103 GLU B C 1
ATOM 1676 O O . GLU B 1 103 ? -10.789 17.453 -1.767 1 95.62 103 GLU B O 1
ATOM 1681 N N . LYS B 1 104 ? -9.641 15.656 -1.281 1 93.25 104 LYS B N 1
ATOM 1682 C CA . LYS B 1 104 ? -9.84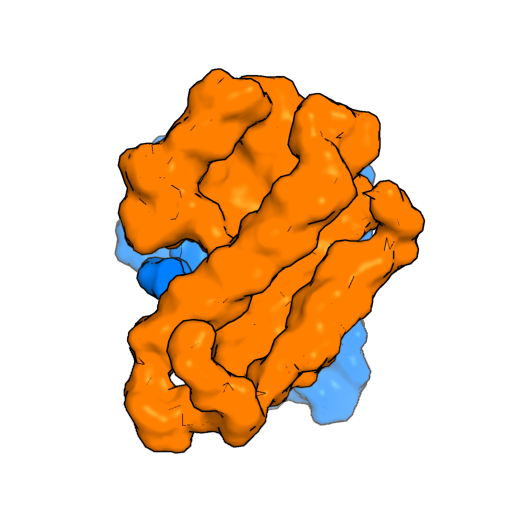4 15.07 -2.602 1 93.25 104 LYS B CA 1
ATOM 1683 C C . LYS B 1 104 ? -11.172 14.32 -2.676 1 93.25 104 LYS B C 1
ATOM 1685 O O . LYS B 1 104 ? -11.633 13.969 -3.764 1 93.25 104 LYS B O 1
ATOM 1690 N N . LEU B 1 105 ? -11.828 14.117 -1.558 1 93.62 105 LEU B N 1
ATOM 1691 C CA . LEU B 1 105 ? -13.117 13.43 -1.524 1 93.62 105 LEU B CA 1
ATOM 1692 C C . LEU B 1 105 ? -14.242 14.375 -1.939 1 93.62 105 LEU B C 1
ATOM 1694 O O . LEU B 1 105 ? -14.195 15.57 -1.645 1 93.62 105 LEU B O 1
ATOM 1698 N N . PRO B 1 106 ? -15.234 13.797 -2.582 1 93.81 106 PRO B N 1
ATOM 1699 C CA . PRO B 1 106 ? -16.453 14.609 -2.727 1 93.81 106 PRO B CA 1
ATOM 1700 C C . PRO B 1 106 ? -17 15.094 -1.386 1 93.81 106 PRO B C 1
ATOM 1702 O O . PRO B 1 106 ? -16.891 14.391 -0.379 1 93.81 106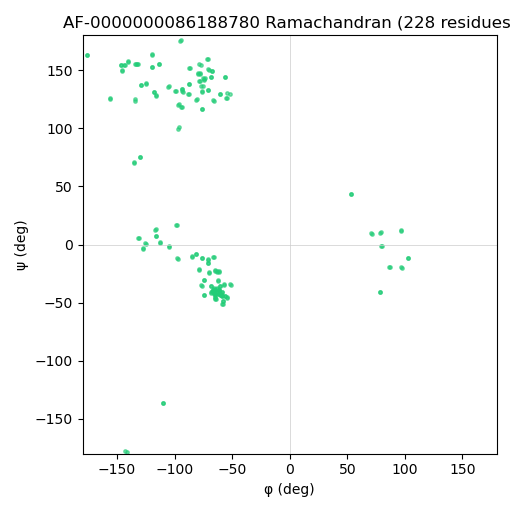 PRO B O 1
ATOM 1705 N N . LYS B 1 107 ? -17.547 16.312 -1.354 1 93.38 107 LYS B N 1
ATOM 1706 C CA . LYS B 1 107 ? -18.031 16.922 -0.117 1 93.38 107 LYS B CA 1
ATOM 1707 C C . LYS B 1 107 ? -18.969 15.992 0.637 1 93.38 107 LYS B C 1
ATOM 1709 O O . LYS B 1 107 ? -18.922 15.914 1.866 1 93.38 107 LYS B O 1
ATOM 1714 N N . SER B 1 108 ? -19.75 15.227 -0.128 1 94.5 108 SER B N 1
ATOM 1715 C CA . SER B 1 108 ? -20.75 14.352 0.472 1 94.5 108 SER B CA 1
ATOM 1716 C C . SER B 1 108 ? -20.109 13.172 1.185 1 94.5 108 SER B C 1
ATOM 1718 O O . SER B 1 108 ? -20.734 12.508 2.01 1 94.5 108 SER B O 1
ATOM 1720 N N . ARG B 1 109 ? -18.828 12.922 0.99 1 94.44 109 ARG B N 1
ATOM 1721 C CA . ARG B 1 109 ? -18.172 11.742 1.546 1 94.44 109 ARG B CA 1
ATOM 1722 C C . ARG B 1 109 ? -17.156 12.133 2.611 1 94.44 109 ARG B C 1
ATOM 1724 O O . ARG B 1 109 ? -16.469 11.273 3.17 1 94.44 109 ARG B O 1
ATOM 1731 N N . ARG B 1 110 ? -17.078 13.414 2.855 1 95.44 110 ARG B N 1
ATOM 1732 C CA . ARG B 1 110 ? -16.172 13.875 3.889 1 95.44 110 ARG B CA 1
ATOM 1733 C C . ARG B 1 110 ? -16.703 13.57 5.281 1 95.44 110 ARG B C 1
ATOM 1735 O O . ARG B 1 110 ? -17.922 13.625 5.512 1 95.44 110 ARG B O 1
ATOM 1742 N N . PRO B 1 111 ? -15.797 13.219 6.199 1 95.88 111 PRO B N 1
ATOM 1743 C CA . PRO B 1 111 ? -16.25 12.758 7.512 1 95.88 111 PRO B CA 1
ATOM 1744 C C . PRO B 1 111 ? -16.922 13.867 8.328 1 95.88 111 PRO B C 1
ATOM 1746 O O . PRO B 1 111 ? -16.547 15.039 8.203 1 95.88 111 PRO B O 1
ATOM 1749 N N . ALA B 1 112 ? -17.844 13.273 9.102 1 91 112 ALA B N 1
ATOM 1750 C CA . ALA B 1 112 ? -18.391 14.195 10.094 1 91 112 ALA B CA 1
ATOM 1751 C C . ALA B 1 112 ? -17.297 14.711 11.023 1 91 112 ALA B C 1
ATOM 1753 O O . ALA B 1 112 ? -16.438 13.945 11.469 1 91 112 ALA B O 1
ATOM 1754 N N . GLY B 1 113 ? -17.203 16.031 11.211 1 90.44 113 GLY B N 1
ATOM 1755 C CA . GLY B 1 113 ? -16.188 16.609 12.086 1 90.44 113 GLY B CA 1
ATOM 1756 C C . GLY B 1 113 ? -15.016 17.219 11.328 1 90.44 113 GLY B C 1
ATOM 1757 O O . GLY B 1 113 ? -14.148 17.844 11.93 1 90.44 113 GLY B O 1
ATOM 1758 N N . TRP B 1 114 ? -15.039 16.875 10.055 1 86.62 114 TRP B N 1
ATOM 1759 C CA . TRP B 1 114 ? -14.023 17.516 9.219 1 86.62 114 TRP B CA 1
ATOM 1760 C C . TRP B 1 114 ? -14.258 19.016 9.117 1 86.62 114 TRP B C 1
ATOM 1762 O O . TRP B 1 114 ? -15.367 19.453 8.789 1 86.62 114 TRP B O 1
ATOM 1772 N N . GLU B 1 115 ? -13.336 19.828 9.453 1 84.38 115 GLU B N 1
ATOM 1773 C CA . GLU B 1 115 ? -13.484 21.281 9.43 1 84.38 115 GLU B CA 1
ATOM 1774 C C . GLU B 1 115 ? -12.531 21.922 8.43 1 84.38 115 GLU B C 1
ATOM 1776 O O . GLU B 1 115 ? -12.469 23.141 8.312 1 84.38 115 GLU B O 1
ATOM 1781 N N . GLY B 1 116 ? -11.961 21.234 7.613 1 80.69 116 GLY B N 1
ATOM 1782 C CA . GLY B 1 116 ? -11.008 21.781 6.656 1 80.69 116 GLY B CA 1
ATOM 1783 C C . GLY B 1 116 ? -9.578 21.75 7.16 1 80.69 116 GLY B C 1
ATOM 1784 O O . GLY B 1 116 ? -9.344 21.672 8.367 1 80.69 116 GLY B O 1
#

Foldseek 3Di:
DAQPVLVVLLQPDFQWDWDPPDPPWIFIDHLNHTAWTRDRFKIKHQQDQALVRLCVCCVVCVPFKDQDPPCSRRRIIIGGHPDPQDPVNSSVRSVVSVVVVLVPDDPVRRGDPDDD/DAQPVLVVLLQPDFQWDWDPPDPPWIFIDHLNHTAWTRDRFKIKHQQDQALVRLCVCCVVCVPFKDQDPPCSRRRIIIGGHPDPQDPVNSSVRSVVSVVVVQVPDDPVRRGDPDDD

pLDDT: mean 93.2, std 5.99, range [70.94, 98.38]

InterPro domains:
  IPR007351 YjbR [PTHR35145] (3-110)
  IPR038056 YjbR-like superfamily [G3DSA:3.90.1150.30] (2-114)
  IPR038056 YjbR-like superfamily [SSF142906] (1-112)
  IPR058532 YjbR/MT2646/Rv2570-like [PF04237] (11-100)

Organism: NCBI:txid1656884

Sequence (232 aa):
MKPGEALDHALAKPGAWPDEPWEGDTVAKVDAKIFCFGGARTVGVKCGVTREEADEWLRAYPQDAAVMPYIGRNGWNTLTMGGAISDEEILEAIDTSYRLVVEKLPKSRRPAGWEGMKPGEALDHALAKPGAWPDEPWEGDTVAKVDAKIFCFGGARTVGVKCGVTREEADEWLRAYPQDAAVMPYIGRNGWNTLTMGGAISDEEILEAIDTSYRLVVEKLPKSRRPAGWEG